Protein AF-A0A3A1QWR1-F1 (afdb_monomer_lite)

Secondary structure (DSSP, 8-state):
------------------------------------PPPPPP-SSPPP----EEEETTEEEEE---SSPPPP--EEEEEEE--EE-TTT--TT----TTEESSSPTT-EEEEETTS-TTTEEEETTEEEEEEEETT--BHHHH---TTT----EEE-TTT--EEEE--HHHHHHHHHHHTTSBP--GGGGGGG-

Radius of gyration: 19.91 Å; chains: 1; bounding box: 61×39×47 Å

pLDDT: mean 79.65, std 23.47, range [27.38, 98.62]

Sequence (194 aa):
MKRVLLTCLLIIFVSVSTACETTHKTGASPAQSNRTSLPECDTTGVIVDWVDFLIINDITYEGFHRNGEEPEYEKGKEIGVTSFKLDDCASPDYISQNGDAAYLEAGTPIYEVKGYPVELMVEAGGSLYIAERNEAAETVADLYPIKGKVKDLHLLSTENDSWISTFTKENKKAFLNELLKLEVVDPSSLRNGW

Structure (mmCIF, N/CA/C/O backbone):
data_AF-A0A3A1QWR1-F1
#
_entry.id   AF-A0A3A1QWR1-F1
#
loop_
_atom_site.group_PDB
_atom_site.id
_atom_site.type_symbol
_atom_site.label_atom_id
_atom_site.label_alt_id
_atom_site.label_comp_id
_atom_site.label_asym_id
_atom_site.label_entity_id
_atom_site.label_seq_id
_atom_site.pdbx_PDB_ins_code
_atom_site.Cartn_x
_atom_site.Cartn_y
_atom_site.Cartn_z
_atom_site.occupancy
_atom_site.B_iso_or_equiv
_atom_site.auth_seq_id
_atom_site.auth_comp_id
_atom_site.auth_asym_id
_atom_site.auth_atom_id
_atom_site.pdbx_PDB_model_num
ATOM 1 N N . MET A 1 1 ? -27.449 6.444 -5.721 1.00 38.97 1 MET A N 1
ATOM 2 C CA . MET A 1 1 ? -26.209 5.770 -5.283 1.00 38.97 1 MET A CA 1
ATOM 3 C C . MET A 1 1 ? -25.251 6.843 -4.804 1.00 38.97 1 MET A C 1
ATOM 5 O O . MET A 1 1 ? -24.904 7.710 -5.595 1.00 38.97 1 MET A O 1
ATOM 9 N N . LYS A 1 2 ? -24.932 6.879 -3.508 1.00 27.38 2 LYS A N 1
ATOM 10 C CA . LYS A 1 2 ? -23.988 7.859 -2.959 1.00 27.38 2 LYS A CA 1
ATOM 11 C C . LYS A 1 2 ? -22.581 7.326 -3.229 1.00 27.38 2 LYS A C 1
ATOM 13 O O . LYS A 1 2 ? -22.181 6.358 -2.598 1.00 27.38 2 LYS A O 1
ATOM 18 N N . ARG A 1 3 ? -21.895 7.898 -4.218 1.00 33.34 3 ARG A N 1
ATOM 19 C CA . ARG A 1 3 ? -20.482 7.624 -4.498 1.00 33.34 3 ARG A CA 1
ATOM 20 C C . ARG A 1 3 ? -19.674 8.467 -3.516 1.00 33.34 3 ARG A C 1
ATOM 22 O O . ARG A 1 3 ? -19.767 9.690 -3.561 1.00 33.34 3 ARG A O 1
ATOM 29 N N . VAL A 1 4 ? -18.999 7.822 -2.573 1.00 34.03 4 VAL A N 1
ATOM 30 C CA . VAL A 1 4 ? -18.128 8.488 -1.600 1.00 34.03 4 VAL A CA 1
ATOM 31 C C . VAL A 1 4 ? -16.702 8.232 -2.055 1.00 34.03 4 VAL A C 1
ATOM 33 O O . VAL A 1 4 ? -16.287 7.082 -2.143 1.00 34.03 4 VAL A O 1
ATOM 36 N N . LEU A 1 5 ? -15.992 9.307 -2.394 1.00 40.56 5 LEU A N 1
ATOM 37 C CA . LEU A 1 5 ? -14.552 9.280 -2.614 1.00 40.56 5 LEU A CA 1
ATOM 38 C C . LEU A 1 5 ? -13.916 9.020 -1.247 1.00 40.56 5 LEU A C 1
ATOM 40 O O . LEU A 1 5 ? -14.103 9.823 -0.332 1.00 40.56 5 LEU A O 1
ATOM 44 N N . LEU A 1 6 ? -13.268 7.873 -1.076 1.00 33.91 6 LEU A N 1
ATOM 45 C CA . LEU A 1 6 ? -12.751 7.461 0.218 1.00 33.91 6 LEU A CA 1
ATOM 46 C C . LEU A 1 6 ? -11.231 7.340 0.177 1.00 33.91 6 LEU A C 1
ATOM 48 O O . LEU A 1 6 ? -10.675 6.253 0.104 1.00 33.91 6 LEU A O 1
ATOM 52 N N . THR A 1 7 ? -10.562 8.481 0.275 1.00 37.41 7 THR A N 1
ATOM 53 C CA . THR A 1 7 ? -9.173 8.555 0.727 1.00 37.41 7 THR A CA 1
ATOM 54 C C . THR A 1 7 ? -9.155 8.315 2.239 1.00 37.41 7 THR A C 1
ATOM 56 O O . THR A 1 7 ? -9.239 9.242 3.042 1.00 37.41 7 THR A O 1
ATOM 59 N N . CYS A 1 8 ? -9.130 7.046 2.653 1.00 30.94 8 CYS A N 1
ATOM 60 C CA . CYS A 1 8 ? -8.998 6.667 4.060 1.00 30.94 8 CYS A CA 1
ATOM 61 C C . CYS A 1 8 ? -7.593 6.139 4.347 1.00 30.94 8 CYS A C 1
ATOM 63 O O . CYS A 1 8 ? -7.343 4.942 4.260 1.00 30.94 8 CYS A O 1
ATOM 65 N N . LEU A 1 9 ? -6.705 7.043 4.771 1.00 33.28 9 LEU A N 1
ATOM 66 C CA . LEU A 1 9 ? -5.449 6.683 5.427 1.00 33.28 9 LEU A CA 1
ATOM 67 C C . LEU A 1 9 ? -5.768 5.955 6.745 1.00 33.28 9 LEU A C 1
ATOM 69 O O . LEU A 1 9 ? -6.299 6.545 7.689 1.00 33.28 9 LEU A O 1
ATOM 73 N N . LEU A 1 10 ? -5.474 4.659 6.811 1.00 29.19 10 LEU A N 1
ATOM 74 C CA . LEU A 1 10 ? -5.762 3.796 7.955 1.00 29.19 10 LEU A CA 1
ATOM 75 C C . LEU A 1 10 ? -4.444 3.437 8.653 1.00 29.19 10 LEU A C 1
ATOM 77 O O . LEU A 1 10 ? -3.655 2.653 8.141 1.00 29.19 10 LEU A O 1
ATOM 81 N N . ILE A 1 11 ? -4.187 4.045 9.816 1.00 35.88 11 ILE A N 1
ATOM 82 C CA . ILE A 1 11 ? -2.897 3.967 10.524 1.00 35.88 11 ILE A CA 1
ATOM 83 C C . ILE A 1 11 ? -2.993 2.984 11.701 1.00 35.88 11 ILE A C 1
ATOM 85 O O . ILE A 1 11 ? -3.846 3.139 12.575 1.00 35.88 11 ILE A O 1
ATOM 89 N N . ILE A 1 12 ? -2.106 1.983 11.744 1.00 34.84 12 ILE A N 1
ATOM 90 C CA . ILE A 1 12 ? -2.039 0.937 12.782 1.00 34.84 12 ILE A CA 1
ATOM 91 C C . ILE A 1 12 ? -0.677 1.017 13.493 1.00 34.84 12 ILE A C 1
ATOM 93 O O . ILE A 1 12 ? 0.356 0.968 12.840 1.00 34.84 12 ILE A O 1
ATOM 97 N N . PHE A 1 13 ? -0.674 1.100 14.830 1.00 27.98 13 PHE A N 1
ATOM 98 C CA . PHE A 1 13 ? 0.537 1.110 15.671 1.00 27.98 13 PHE A CA 1
ATOM 99 C C . PHE A 1 13 ? 0.738 -0.226 16.402 1.00 27.98 13 PHE A C 1
ATOM 101 O O . PHE A 1 13 ? -0.129 -0.634 17.188 1.00 27.98 13 PHE A O 1
ATOM 108 N N . VAL A 1 14 ? 1.908 -0.852 16.236 1.00 37.56 14 VAL A N 1
ATOM 109 C CA . VAL A 1 14 ? 2.383 -1.987 17.049 1.00 37.56 14 VAL A CA 1
ATOM 110 C C . VAL A 1 14 ? 3.819 -1.708 17.492 1.00 37.56 14 VAL A C 1
ATOM 112 O O . VAL A 1 14 ? 4.668 -1.418 16.667 1.00 37.56 14 VAL A O 1
ATOM 115 N N . SER A 1 15 ? 4.077 -1.793 18.795 1.00 37.66 15 SER A N 1
ATOM 116 C CA . SER A 1 15 ? 5.392 -1.584 19.411 1.00 37.66 15 SER A CA 1
ATOM 117 C C . SER A 1 15 ? 5.841 -2.872 20.098 1.00 37.66 15 SER A C 1
ATOM 119 O O . SER A 1 15 ? 5.120 -3.333 20.991 1.00 37.66 15 SER A O 1
ATOM 121 N N . VAL A 1 16 ? 7.006 -3.431 19.747 1.00 44.12 16 VAL A N 1
ATOM 122 C CA . VAL A 1 16 ? 7.669 -4.477 20.550 1.00 44.12 16 VAL A CA 1
ATOM 123 C C . VAL A 1 16 ? 9.196 -4.345 20.494 1.00 44.12 16 VAL A C 1
ATOM 125 O O . VAL A 1 16 ? 9.787 -4.069 19.459 1.00 44.12 16 VAL A O 1
ATOM 128 N N . SER A 1 17 ? 9.789 -4.561 21.666 1.00 41.22 17 SER A N 1
ATOM 129 C CA . SER A 1 17 ? 11.173 -4.379 22.091 1.00 41.22 17 SER A CA 1
ATOM 130 C C . SER A 1 17 ? 12.207 -5.289 21.417 1.00 41.22 17 SER A C 1
ATOM 132 O O . SER A 1 17 ? 11.978 -6.471 21.172 1.00 41.22 17 SER A O 1
ATOM 134 N N . THR A 1 18 ? 13.396 -4.717 21.242 1.00 40.88 18 THR A N 1
ATOM 135 C CA . THR A 1 18 ? 14.610 -5.257 20.621 1.00 40.88 18 THR A CA 1
ATOM 136 C C . THR A 1 18 ? 15.325 -6.319 21.467 1.00 40.88 18 THR A C 1
ATOM 138 O O . THR A 1 18 ? 15.473 -6.163 22.679 1.00 40.88 18 THR A O 1
ATOM 141 N N . ALA A 1 19 ? 15.907 -7.323 20.806 1.00 38.66 19 ALA A N 1
ATOM 142 C CA . ALA A 1 19 ? 17.123 -7.997 21.263 1.00 38.66 19 ALA A CA 1
ATOM 143 C C . ALA A 1 19 ? 17.968 -8.404 20.043 1.00 38.66 19 ALA A C 1
ATOM 145 O O . ALA A 1 19 ? 17.477 -9.035 19.112 1.00 38.66 19 ALA A O 1
ATOM 146 N N . CYS A 1 20 ? 19.228 -7.977 20.049 1.00 38.28 20 CYS A N 1
ATOM 147 C CA . CYS A 1 20 ? 20.215 -8.135 18.986 1.00 38.28 20 CYS A CA 1
ATOM 148 C C . CYS A 1 20 ? 21.157 -9.292 19.336 1.00 38.28 20 CYS A C 1
ATOM 150 O O . CYS A 1 20 ? 21.618 -9.352 20.474 1.00 38.28 20 CYS A O 1
ATOM 152 N N . GLU A 1 21 ? 21.517 -10.142 18.373 1.00 35.56 21 GLU A N 1
ATOM 153 C CA . GLU A 1 21 ? 22.774 -10.891 18.458 1.00 35.56 21 GLU A CA 1
ATOM 154 C C . GLU A 1 21 ? 23.317 -11.202 17.057 1.00 35.56 21 GLU A C 1
ATOM 156 O O . GLU A 1 21 ? 22.645 -11.787 16.209 1.00 35.56 21 GLU A O 1
ATOM 161 N N . THR A 1 22 ? 24.542 -10.744 16.797 1.00 35.88 22 THR A N 1
ATOM 162 C CA . THR A 1 22 ? 25.272 -10.892 15.536 1.00 35.88 22 THR A CA 1
ATOM 163 C C . THR A 1 22 ? 26.253 -12.057 15.611 1.00 35.88 22 THR A C 1
ATOM 165 O O . THR A 1 22 ? 26.905 -12.289 16.628 1.00 35.88 22 THR A O 1
ATOM 168 N N . THR A 1 23 ? 26.467 -12.755 14.494 1.00 32.28 23 THR A N 1
ATOM 169 C CA . THR A 1 23 ? 27.743 -13.448 14.267 1.00 32.28 23 THR A CA 1
ATOM 170 C C . THR A 1 23 ? 28.078 -13.519 12.779 1.00 32.28 23 THR A C 1
ATOM 172 O O . THR A 1 23 ? 27.388 -14.150 11.985 1.00 32.28 23 THR A O 1
ATOM 175 N N . HIS A 1 24 ? 29.177 -12.856 12.418 1.00 32.84 24 HIS A N 1
ATOM 176 C CA . HIS A 1 24 ? 29.840 -12.909 11.117 1.00 32.84 24 HIS A CA 1
ATOM 177 C C . HIS A 1 24 ? 30.464 -14.285 10.855 1.00 32.84 24 HIS A C 1
ATOM 179 O O . HIS A 1 24 ? 31.190 -14.790 11.713 1.00 32.84 24 HIS A O 1
ATOM 185 N N . LYS A 1 25 ? 30.353 -14.792 9.618 1.00 34.41 25 LYS A N 1
ATOM 186 C CA . LYS A 1 25 ? 31.429 -15.573 8.984 1.00 34.41 25 LYS A CA 1
ATOM 187 C C . LYS A 1 25 ? 31.584 -15.239 7.500 1.00 34.41 25 LYS A C 1
ATOM 189 O O . LYS A 1 25 ? 30.644 -15.293 6.719 1.00 34.41 25 LYS A O 1
ATOM 194 N N . THR A 1 26 ? 32.821 -14.895 7.173 1.00 33.94 26 THR A N 1
ATOM 195 C CA . THR A 1 26 ? 33.405 -14.572 5.871 1.00 33.94 26 THR A CA 1
ATOM 196 C C . THR A 1 26 ? 33.678 -15.838 5.055 1.00 33.94 26 THR A C 1
ATOM 198 O O . THR A 1 26 ? 34.136 -16.827 5.627 1.00 33.94 26 THR A O 1
ATOM 201 N N . GLY A 1 27 ? 33.546 -15.780 3.723 1.00 30.62 27 GLY A N 1
ATOM 202 C CA . GLY A 1 27 ? 34.325 -16.660 2.844 1.00 30.62 27 GLY A CA 1
ATOM 203 C C . GLY A 1 27 ? 33.769 -16.948 1.445 1.00 30.62 27 GLY A C 1
ATOM 204 O O . GLY A 1 27 ? 32.849 -17.741 1.309 1.00 30.62 27 GLY A O 1
ATOM 205 N N . ALA A 1 28 ? 34.495 -16.426 0.448 1.00 29.95 28 ALA A N 1
ATOM 206 C CA . ALA A 1 28 ? 34.664 -16.896 -0.937 1.00 29.95 28 ALA A CA 1
ATOM 207 C C . ALA A 1 28 ? 33.700 -16.415 -2.051 1.00 29.95 28 ALA A C 1
ATOM 209 O O . ALA A 1 28 ? 32.488 -16.577 -2.016 1.00 29.95 28 ALA A O 1
ATOM 210 N N . SER A 1 29 ? 34.339 -15.882 -3.097 1.00 30.25 29 SER A N 1
ATOM 211 C CA . SER A 1 29 ? 33.882 -15.522 -4.449 1.00 30.25 29 SER A CA 1
ATOM 212 C C . SER A 1 29 ? 34.958 -16.058 -5.425 1.00 30.25 29 SER A C 1
ATOM 214 O O . SER A 1 29 ? 36.074 -16.297 -4.945 1.00 30.25 29 SER A O 1
ATOM 216 N N . PRO A 1 30 ? 34.746 -16.212 -6.752 1.00 47.88 30 PRO A N 1
ATOM 217 C CA . PRO A 1 30 ? 33.537 -15.966 -7.547 1.00 47.88 30 PRO A CA 1
ATOM 218 C C . PRO A 1 30 ? 33.094 -17.182 -8.384 1.00 47.88 30 PRO A C 1
ATOM 220 O O . PRO A 1 30 ? 33.904 -17.991 -8.829 1.00 47.88 30 PRO A O 1
ATOM 223 N N . ALA A 1 31 ? 31.810 -17.230 -8.734 1.00 34.06 31 ALA A N 1
ATOM 224 C CA . ALA A 1 31 ? 31.362 -17.865 -9.970 1.00 34.06 31 ALA A CA 1
ATOM 225 C C . ALA A 1 31 ? 30.743 -16.770 -10.845 1.00 34.06 31 ALA A C 1
ATOM 227 O O . ALA A 1 31 ? 29.848 -16.049 -10.404 1.00 34.06 31 ALA A O 1
ATOM 228 N N . GLN A 1 32 ? 31.276 -16.600 -12.058 1.00 40.00 32 GLN A N 1
ATOM 229 C CA . GLN A 1 32 ? 30.755 -15.683 -13.070 1.00 40.00 32 GLN A CA 1
ATOM 230 C C . GLN A 1 32 ? 29.318 -16.080 -13.417 1.00 40.00 32 GLN A C 1
ATOM 232 O O . GLN A 1 32 ? 29.082 -17.040 -14.146 1.00 40.00 32 GLN A O 1
ATOM 237 N N . SER A 1 33 ? 28.366 -15.334 -12.866 1.00 41.06 33 SER A N 1
ATOM 238 C CA . SER A 1 33 ? 26.971 -15.365 -13.279 1.00 41.06 33 SER A CA 1
ATOM 239 C C . SER A 1 33 ? 26.843 -14.547 -14.561 1.00 41.06 33 SER A C 1
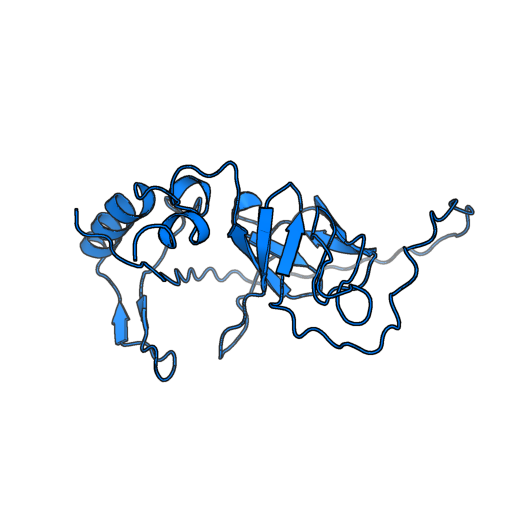ATOM 241 O O . SER A 1 33 ? 27.248 -13.381 -14.589 1.00 41.06 33 SER A O 1
ATOM 243 N N . ASN A 1 34 ? 26.321 -15.171 -15.619 1.00 44.03 34 ASN A N 1
ATOM 244 C CA . ASN A 1 34 ? 25.857 -14.489 -16.823 1.00 44.03 34 ASN A CA 1
ATOM 245 C C . ASN A 1 34 ? 24.823 -13.445 -16.400 1.00 44.03 34 ASN A C 1
ATOM 247 O O . ASN A 1 34 ? 23.658 -13.761 -16.166 1.00 44.03 34 ASN A O 1
ATOM 251 N N . ARG A 1 35 ? 25.276 -12.202 -16.248 1.00 43.09 35 ARG A N 1
ATOM 252 C CA . ARG A 1 35 ? 24.422 -11.076 -15.910 1.00 43.09 35 ARG A CA 1
ATOM 253 C C . ARG A 1 35 ? 23.741 -10.670 -17.208 1.00 43.09 35 ARG A C 1
ATOM 255 O O . ARG A 1 35 ? 24.387 -10.085 -18.074 1.00 43.09 35 ARG A O 1
ATOM 262 N N . THR A 1 36 ? 22.472 -11.039 -17.366 1.00 43.00 36 THR A N 1
ATOM 263 C CA . THR A 1 36 ? 21.582 -10.383 -18.326 1.00 43.00 36 THR A CA 1
ATOM 264 C C . THR A 1 36 ? 21.767 -8.886 -18.107 1.00 43.00 36 THR A C 1
ATOM 266 O O . THR A 1 36 ? 21.571 -8.404 -16.990 1.00 43.00 36 THR A O 1
ATOM 269 N N . SER A 1 37 ? 22.308 -8.188 -19.104 1.00 52.38 37 SER A N 1
ATOM 270 C CA . SER A 1 37 ? 22.578 -6.758 -18.998 1.00 52.38 37 SER A CA 1
ATOM 271 C C . SER A 1 37 ? 21.268 -6.048 -18.689 1.00 52.38 37 SER A C 1
ATOM 273 O O . SER A 1 37 ? 20.267 -6.298 -19.364 1.00 52.38 37 SER A O 1
ATOM 275 N N . LEU A 1 38 ? 21.285 -5.207 -17.654 1.00 54.84 38 LEU A N 1
ATOM 276 C CA . LEU A 1 38 ? 20.179 -4.307 -17.346 1.00 54.84 38 LEU A CA 1
ATOM 277 C C . LEU A 1 38 ? 19.853 -3.479 -18.602 1.00 54.84 38 LEU A C 1
ATOM 279 O O . LEU A 1 38 ? 20.782 -3.162 -19.355 1.00 54.84 38 LEU A O 1
ATOM 283 N N . PRO A 1 39 ? 18.571 -3.180 -18.865 1.00 58.28 39 PRO A N 1
ATOM 284 C CA . PRO A 1 39 ? 18.187 -2.383 -20.021 1.00 58.28 39 PRO A CA 1
ATOM 285 C C . PRO A 1 39 ? 18.906 -1.027 -20.011 1.00 58.28 39 PRO A C 1
ATOM 287 O O . PRO A 1 39 ? 19.125 -0.428 -18.960 1.00 58.28 39 PRO A O 1
ATOM 290 N N . GLU A 1 40 ? 19.333 -0.591 -21.194 1.00 65.38 40 GLU A N 1
ATOM 291 C CA . GLU A 1 40 ? 20.048 0.669 -21.397 1.00 65.38 40 GLU A CA 1
ATOM 292 C C . GLU A 1 40 ? 19.063 1.839 -21.228 1.00 65.38 40 GLU A C 1
ATOM 294 O O . GLU A 1 40 ? 17.983 1.820 -21.817 1.00 65.38 40 GLU A O 1
ATOM 299 N N . CYS A 1 41 ? 19.408 2.811 -20.380 1.00 73.19 41 CYS A N 1
ATOM 300 C CA . CYS A 1 41 ? 18.536 3.933 -20.018 1.00 73.19 41 CYS A CA 1
ATOM 301 C C . CYS A 1 41 ? 18.293 4.878 -21.204 1.00 73.19 41 CYS A C 1
ATOM 303 O O . CYS A 1 41 ? 19.224 5.185 -21.957 1.00 73.19 41 CYS A O 1
ATOM 305 N N . ASP A 1 42 ? 17.057 5.367 -21.352 1.00 68.75 42 ASP A N 1
ATOM 306 C CA . ASP A 1 42 ? 16.738 6.392 -22.344 1.00 68.75 42 ASP A CA 1
ATOM 307 C C . ASP A 1 42 ? 17.349 7.744 -21.939 1.00 68.75 42 ASP A C 1
ATOM 309 O O . ASP A 1 42 ? 17.169 8.228 -20.828 1.00 68.75 42 ASP A O 1
ATOM 313 N N . THR A 1 43 ? 18.079 8.372 -22.862 1.00 66.00 43 THR A N 1
ATOM 314 C CA . THR A 1 43 ? 18.793 9.643 -22.647 1.00 66.00 43 THR A CA 1
ATOM 315 C C . THR A 1 43 ? 18.173 10.804 -23.428 1.00 66.00 43 THR A C 1
ATOM 317 O O . THR A 1 43 ? 18.819 11.834 -23.634 1.00 66.00 43 THR A O 1
ATOM 320 N N . THR A 1 44 ? 16.909 10.675 -23.854 1.00 66.81 44 THR A N 1
ATOM 321 C CA . THR A 1 44 ? 16.147 11.697 -24.604 1.00 66.81 44 THR A CA 1
ATOM 322 C C . THR A 1 44 ? 16.041 13.065 -23.910 1.00 66.81 44 THR A C 1
ATOM 324 O O . THR A 1 44 ? 15.631 14.039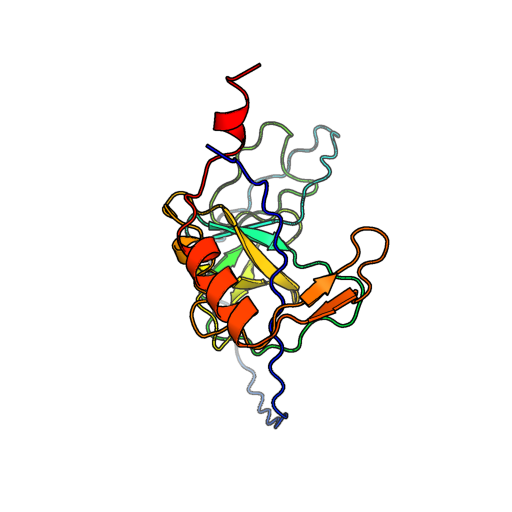 -24.545 1.00 66.81 44 THR A O 1
ATOM 327 N N . GLY A 1 45 ? 16.455 13.182 -22.643 1.00 67.56 45 GLY A N 1
ATOM 328 C CA . GLY A 1 45 ? 16.565 14.445 -21.906 1.00 67.56 45 GLY A CA 1
ATOM 329 C C . GLY A 1 45 ? 15.243 14.942 -21.321 1.00 67.56 45 GLY A C 1
ATOM 330 O O . GLY A 1 45 ? 15.187 16.057 -20.801 1.00 67.56 45 GLY A O 1
ATOM 331 N N . VAL A 1 46 ? 14.183 14.135 -21.405 1.00 76.75 46 VAL A N 1
ATOM 332 C CA . VAL A 1 46 ? 12.915 14.371 -20.715 1.00 76.75 46 VAL A CA 1
ATOM 333 C C . VAL A 1 46 ? 12.996 13.716 -19.342 1.00 76.75 46 VAL A C 1
ATOM 335 O O . VAL A 1 46 ? 13.132 12.503 -19.247 1.00 76.75 46 VAL A O 1
ATOM 338 N N . ILE A 1 47 ? 12.909 14.528 -18.291 1.00 78.19 47 ILE A N 1
ATOM 339 C CA . ILE A 1 47 ? 12.845 14.052 -16.907 1.00 78.19 47 ILE A CA 1
ATOM 340 C C . ILE A 1 47 ? 11.369 13.907 -16.541 1.00 78.19 47 ILE A C 1
ATOM 342 O O . ILE A 1 47 ? 10.603 14.869 -16.660 1.00 78.19 47 ILE A O 1
ATOM 346 N N . VAL A 1 48 ? 10.976 12.705 -16.130 1.00 84.62 48 VAL A N 1
ATOM 347 C CA . VAL A 1 48 ? 9.631 12.409 -15.631 1.00 84.62 48 VAL A CA 1
ATOM 348 C C . VAL A 1 48 ? 9.677 12.409 -14.108 1.00 84.62 48 VAL A C 1
ATOM 350 O O . VAL A 1 48 ? 10.493 11.712 -13.519 1.00 84.62 48 VAL A O 1
ATOM 353 N N . ASP A 1 49 ? 8.803 13.198 -13.486 1.00 86.50 49 ASP A N 1
ATOM 354 C CA . ASP A 1 49 ? 8.605 13.195 -12.035 1.00 86.50 49 ASP A CA 1
ATOM 355 C C . ASP A 1 49 ? 7.602 12.090 -11.681 1.00 86.50 49 ASP A C 1
ATOM 357 O O . ASP A 1 49 ? 6.403 12.203 -11.964 1.00 86.50 49 ASP A O 1
ATOM 361 N N . TRP A 1 50 ? 8.113 10.975 -11.165 1.00 90.69 50 TRP A N 1
ATOM 362 C CA . TRP A 1 50 ? 7.318 9.791 -10.861 1.00 90.69 50 TRP A CA 1
ATOM 363 C C . TRP A 1 50 ? 6.712 9.884 -9.456 1.00 90.69 50 TRP A C 1
ATOM 365 O O . TRP A 1 50 ? 7.335 10.366 -8.512 1.00 90.69 50 TRP A O 1
ATOM 375 N N . VAL A 1 51 ? 5.511 9.332 -9.278 1.00 91.88 51 VAL A N 1
ATOM 376 C CA . VAL A 1 51 ? 5.063 8.932 -7.933 1.00 91.88 51 VAL A CA 1
ATOM 377 C C . VAL A 1 51 ? 6.002 7.824 -7.445 1.00 91.88 51 VAL A C 1
ATOM 379 O O . VAL A 1 51 ? 6.385 6.974 -8.247 1.00 91.88 51 VAL A O 1
ATOM 382 N N . ASP A 1 52 ? 6.394 7.817 -6.169 1.00 96.19 52 ASP A N 1
ATOM 383 C CA . ASP A 1 52 ? 7.220 6.727 -5.635 1.00 96.19 52 ASP A CA 1
ATOM 384 C C . ASP A 1 52 ? 6.399 5.436 -5.603 1.00 96.19 52 ASP A C 1
ATOM 386 O O . ASP A 1 52 ? 5.510 5.273 -4.768 1.00 96.19 52 ASP A O 1
ATOM 390 N N . PHE A 1 53 ? 6.666 4.532 -6.543 1.00 97.38 53 PHE A N 1
ATOM 391 C CA . PHE A 1 53 ? 5.970 3.259 -6.639 1.00 97.38 53 PHE A CA 1
ATOM 392 C C . PHE A 1 53 ? 6.927 2.090 -6.855 1.00 97.38 53 PHE A C 1
ATOM 394 O O . PHE A 1 53 ? 8.044 2.234 -7.356 1.00 97.38 53 PHE A O 1
ATOM 401 N N . LEU A 1 54 ? 6.424 0.904 -6.529 1.00 97.94 54 LEU A N 1
ATOM 402 C CA . LEU A 1 54 ? 7.042 -0.393 -6.772 1.00 97.94 54 LEU A CA 1
ATOM 403 C C . LEU A 1 54 ? 5.974 -1.354 -7.302 1.00 97.94 54 LEU A C 1
ATOM 405 O O . LEU A 1 54 ? 4.865 -1.386 -6.771 1.00 97.94 54 LEU A O 1
ATOM 409 N N . ILE A 1 55 ? 6.296 -2.163 -8.312 1.00 98.06 55 ILE A N 1
ATOM 410 C CA . ILE A 1 55 ? 5.390 -3.201 -8.819 1.00 98.06 55 ILE A CA 1
ATOM 411 C C . ILE A 1 55 ? 5.998 -4.578 -8.588 1.00 98.06 55 ILE A C 1
ATOM 413 O O . ILE A 1 55 ? 7.081 -4.891 -9.083 1.00 98.06 55 ILE A O 1
ATOM 417 N N . ILE A 1 56 ? 5.288 -5.434 -7.857 1.00 97.50 56 ILE A N 1
ATOM 418 C CA . ILE A 1 56 ? 5.673 -6.835 -7.677 1.00 97.50 56 ILE A CA 1
ATOM 419 C C . ILE A 1 56 ? 4.426 -7.704 -7.510 1.00 97.50 56 ILE A C 1
ATOM 421 O O . ILE A 1 56 ? 3.473 -7.310 -6.839 1.00 97.50 56 ILE A O 1
ATOM 425 N N . ASN A 1 57 ? 4.444 -8.903 -8.098 1.00 95.06 57 ASN A N 1
ATOM 426 C CA . ASN A 1 57 ? 3.319 -9.848 -8.085 1.00 95.06 57 ASN A CA 1
ATOM 427 C C . ASN A 1 57 ? 1.993 -9.230 -8.571 1.00 95.06 57 ASN A C 1
ATOM 429 O O . ASN A 1 57 ? 0.946 -9.490 -7.986 1.00 95.06 57 ASN A O 1
ATOM 433 N N . ASP A 1 58 ? 2.058 -8.399 -9.612 1.00 95.88 58 ASP A N 1
ATOM 434 C CA . ASP A 1 58 ? 0.925 -7.693 -10.227 1.00 95.88 58 ASP A CA 1
ATOM 435 C C . ASP A 1 58 ? 0.204 -6.710 -9.283 1.00 95.88 58 ASP A C 1
ATOM 437 O O . ASP A 1 58 ? -0.923 -6.286 -9.540 1.00 95.88 58 ASP A O 1
ATOM 441 N N . ILE A 1 59 ? 0.873 -6.311 -8.196 1.00 97.19 59 ILE A N 1
ATOM 442 C CA . ILE A 1 59 ? 0.402 -5.293 -7.258 1.00 97.19 59 ILE A CA 1
ATOM 443 C C . ILE A 1 59 ? 1.308 -4.071 -7.387 1.00 97.19 59 ILE A C 1
ATOM 445 O O . ILE A 1 59 ? 2.532 -4.173 -7.277 1.00 97.19 59 ILE A O 1
ATOM 449 N N . THR A 1 60 ? 0.699 -2.910 -7.616 1.00 97.56 60 THR A N 1
ATOM 450 C CA . THR A 1 60 ? 1.369 -1.613 -7.521 1.00 97.56 60 THR A CA 1
ATOM 451 C C . THR A 1 60 ? 1.266 -1.124 -6.089 1.00 97.56 60 THR A C 1
ATOM 453 O O . THR A 1 60 ? 0.166 -0.978 -5.551 1.00 97.56 60 THR A O 1
ATOM 456 N N . TYR A 1 61 ? 2.413 -0.839 -5.493 1.00 98.06 61 TYR A N 1
ATOM 457 C CA . TYR A 1 61 ? 2.527 -0.240 -4.178 1.00 98.06 61 TYR A CA 1
ATOM 458 C C . TYR A 1 61 ? 3.046 1.187 -4.307 1.00 98.06 61 TYR A C 1
ATOM 460 O O . TYR A 1 61 ? 3.894 1.449 -5.156 1.00 98.06 61 TYR A O 1
ATOM 468 N N . GLU A 1 62 ? 2.583 2.076 -3.439 1.00 97.12 62 GLU A N 1
ATOM 469 C CA . GLU A 1 62 ? 3.068 3.451 -3.311 1.00 97.12 62 GLU A CA 1
ATOM 470 C C . GLU A 1 62 ? 3.925 3.597 -2.047 1.00 97.12 62 GLU A C 1
ATOM 472 O O . GLU A 1 62 ? 3.631 2.987 -1.010 1.00 97.12 62 GLU A O 1
ATOM 477 N N . GLY A 1 63 ? 4.994 4.388 -2.141 1.00 95.38 63 GLY A N 1
ATOM 478 C CA . GLY A 1 63 ? 5.875 4.720 -1.029 1.00 95.38 63 GLY A CA 1
ATOM 479 C C . GLY A 1 63 ? 5.108 5.411 0.097 1.00 95.38 63 GLY A C 1
ATOM 480 O O . GLY A 1 63 ? 4.403 6.402 -0.096 1.00 95.38 63 GLY A O 1
ATOM 481 N N . PHE A 1 64 ? 5.224 4.885 1.315 1.00 90.19 64 PHE A N 1
ATOM 482 C CA . PHE A 1 64 ? 4.588 5.486 2.477 1.00 90.19 64 PHE A CA 1
ATOM 483 C C . PHE A 1 64 ? 5.406 6.681 2.966 1.00 90.19 64 PHE A C 1
ATOM 485 O O . PHE A 1 64 ? 6.399 6.530 3.677 1.00 90.19 64 PHE A O 1
ATOM 492 N N . HIS A 1 65 ? 4.939 7.885 2.643 1.00 82.25 65 HIS A N 1
ATOM 493 C CA . HIS A 1 65 ? 5.540 9.129 3.111 1.00 82.25 65 HIS A CA 1
ATOM 494 C C . HIS A 1 65 ? 4.591 9.839 4.074 1.00 82.25 65 HIS A C 1
ATOM 496 O O . HIS A 1 65 ? 3.540 10.346 3.682 1.00 82.25 65 HIS A O 1
ATOM 502 N N . ARG A 1 66 ? 4.955 9.901 5.358 1.00 70.94 66 ARG A N 1
ATOM 503 C CA . ARG A 1 66 ? 4.212 10.681 6.353 1.00 70.94 66 ARG A CA 1
ATOM 504 C C . ARG A 1 66 ? 5.126 11.660 7.066 1.00 70.94 66 ARG A C 1
ATOM 506 O O . ARG A 1 66 ? 6.236 11.320 7.455 1.00 70.94 66 ARG A O 1
ATOM 513 N N . ASN A 1 67 ? 4.602 12.857 7.318 1.00 63.81 67 ASN A N 1
ATOM 514 C CA . ASN A 1 67 ? 5.210 13.818 8.228 1.00 63.81 67 ASN A CA 1
ATOM 515 C C . ASN A 1 67 ? 5.258 13.223 9.648 1.00 63.81 67 ASN A C 1
ATOM 517 O O . ASN A 1 67 ? 4.228 13.121 10.319 1.00 63.81 67 ASN A O 1
ATOM 521 N N . GLY A 1 68 ? 6.437 12.797 10.101 1.00 67.38 68 GLY A N 1
ATOM 522 C CA . GLY A 1 68 ? 6.632 12.204 11.424 1.00 67.38 68 GLY A CA 1
ATOM 523 C C . GLY A 1 68 ? 7.717 11.132 11.444 1.00 67.38 68 GLY A C 1
ATOM 524 O O . GLY A 1 68 ? 8.525 11.036 10.527 1.00 67.38 68 GLY A O 1
ATOM 525 N N . GLU A 1 69 ? 7.736 10.343 12.514 1.00 68.62 69 GLU A N 1
ATOM 526 C CA . GLU A 1 69 ? 8.598 9.164 12.613 1.00 68.62 69 GLU A CA 1
ATOM 527 C C . GLU A 1 69 ? 8.022 8.034 11.751 1.00 68.62 69 GLU A C 1
ATOM 529 O O . GLU A 1 69 ? 6.818 7.753 11.802 1.00 68.62 69 GLU A O 1
ATOM 534 N N . GLU A 1 70 ? 8.881 7.392 10.956 1.00 73.19 70 GLU A N 1
ATOM 535 C CA . GLU A 1 70 ? 8.512 6.167 10.253 1.00 73.19 70 GLU A CA 1
ATOM 536 C C . GLU A 1 70 ? 8.122 5.087 11.270 1.00 73.19 70 GLU A C 1
ATOM 538 O O . GLU A 1 70 ? 8.752 4.971 12.327 1.00 73.19 70 GLU A O 1
ATOM 543 N N . PRO A 1 71 ? 7.067 4.300 10.998 1.00 80.12 71 PRO A N 1
ATOM 544 C CA . PRO A 1 71 ? 6.678 3.235 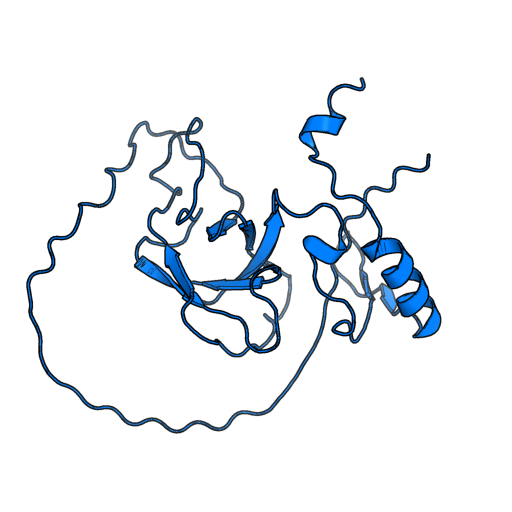11.905 1.00 80.12 71 PRO A CA 1
ATOM 545 C C . PRO A 1 71 ? 7.805 2.205 12.006 1.00 80.12 71 PRO A C 1
ATOM 547 O O . PRO A 1 71 ? 8.392 1.812 11.003 1.00 80.12 71 PRO A O 1
ATOM 550 N N . GLU A 1 72 ? 8.076 1.723 13.216 1.00 87.62 72 GLU A N 1
ATOM 551 C CA . GLU A 1 72 ? 8.967 0.581 13.395 1.00 87.62 72 GLU A CA 1
ATOM 552 C C . GLU A 1 72 ? 8.297 -0.692 12.869 1.00 87.62 72 GLU A C 1
ATOM 554 O O . GLU A 1 72 ? 7.124 -0.969 13.140 1.00 87.62 72 GLU A O 1
ATOM 559 N N . TYR A 1 73 ? 9.058 -1.497 12.138 1.00 91.75 73 TYR A N 1
ATOM 560 C CA . TYR A 1 73 ? 8.611 -2.782 11.621 1.00 91.75 73 TYR A CA 1
ATOM 561 C C . TYR A 1 73 ? 9.776 -3.771 11.559 1.00 91.75 73 TYR A C 1
ATOM 563 O O . TYR A 1 73 ? 10.949 -3.402 11.617 1.00 91.75 73 TYR A O 1
ATOM 571 N N . GLU A 1 74 ? 9.447 -5.054 11.433 1.00 95.75 74 GLU A N 1
ATOM 572 C CA . GLU A 1 74 ? 10.437 -6.114 11.277 1.00 95.75 74 GLU A CA 1
ATOM 573 C C . GLU A 1 74 ? 10.335 -6.717 9.873 1.00 95.75 74 GLU A C 1
ATOM 575 O O . GLU A 1 74 ? 9.256 -7.143 9.444 1.00 95.75 74 GLU A O 1
ATOM 580 N N . LYS A 1 75 ? 11.469 -6.779 9.168 1.00 96.25 75 LYS A N 1
ATOM 581 C CA . LYS A 1 75 ? 11.563 -7.442 7.864 1.00 96.25 75 LYS A CA 1
ATOM 582 C C . LYS A 1 75 ? 11.321 -8.943 8.017 1.00 96.25 75 LYS A C 1
ATOM 584 O O . LYS A 1 75 ? 11.838 -9.594 8.931 1.00 96.25 75 LYS A O 1
ATOM 589 N N . GLY A 1 76 ? 10.513 -9.491 7.124 1.00 97.69 76 GLY A N 1
ATOM 590 C CA . GLY A 1 76 ? 10.260 -10.916 6.983 1.00 97.69 76 GLY A CA 1
ATOM 591 C C . GLY A 1 76 ? 11.161 -11.541 5.927 1.00 97.69 76 GLY A C 1
ATOM 592 O O . GLY A 1 76 ? 12.351 -11.233 5.836 1.00 97.69 76 GLY A O 1
ATOM 593 N N . LYS A 1 77 ? 10.604 -12.474 5.156 1.00 98.00 77 LYS A N 1
ATOM 594 C CA . LYS A 1 77 ? 11.334 -13.154 4.088 1.00 98.00 77 LYS A CA 1
ATOM 595 C C . LYS A 1 77 ? 11.510 -12.226 2.881 1.00 98.00 77 LYS A C 1
ATOM 597 O O . LYS A 1 77 ? 10.652 -11.396 2.604 1.00 98.00 77 LYS A O 1
ATOM 602 N N . GLU A 1 78 ? 12.597 -12.407 2.136 1.00 98.25 78 GLU A N 1
ATOM 603 C CA . GLU A 1 78 ? 12.725 -11.858 0.783 1.00 98.25 78 GLU A CA 1
ATOM 604 C C . GLU A 1 78 ? 11.713 -12.532 -0.159 1.00 98.25 78 GLU A C 1
ATOM 606 O O . GLU A 1 78 ? 11.612 -13.766 -0.210 1.00 98.25 78 GLU A O 1
ATOM 611 N N . ILE A 1 79 ? 10.958 -11.718 -0.891 1.00 97.81 79 ILE A N 1
ATOM 612 C CA . ILE A 1 79 ? 9.882 -12.156 -1.796 1.00 97.81 79 ILE A CA 1
ATOM 613 C C . ILE A 1 79 ? 10.121 -11.756 -3.247 1.00 97.81 79 ILE A C 1
ATOM 615 O O . ILE A 1 79 ? 9.430 -12.252 -4.134 1.00 97.81 79 ILE A O 1
ATOM 619 N N . GLY A 1 80 ? 11.103 -10.896 -3.499 1.00 97.44 80 GLY A N 1
ATOM 620 C CA . GLY A 1 80 ? 11.424 -10.429 -4.834 1.00 97.44 80 GLY A CA 1
ATOM 621 C C . GLY A 1 80 ? 12.604 -9.473 -4.835 1.00 97.44 80 GLY A C 1
ATOM 622 O O . GLY A 1 80 ? 13.230 -9.214 -3.808 1.00 97.44 80 GLY A O 1
ATOM 623 N N . VAL A 1 81 ? 12.889 -8.948 -6.017 1.00 98.06 81 VAL A N 1
ATOM 624 C CA . VAL A 1 81 ? 13.956 -7.985 -6.256 1.00 98.06 81 VAL A CA 1
ATOM 625 C C . VAL A 1 81 ? 13.512 -7.041 -7.366 1.00 98.06 81 VAL A C 1
ATOM 627 O O . VAL A 1 81 ? 12.834 -7.473 -8.300 1.00 98.06 81 VAL A O 1
ATOM 630 N N . THR A 1 82 ? 13.884 -5.769 -7.278 1.00 97.94 82 THR A N 1
ATOM 631 C CA . THR A 1 82 ? 13.673 -4.818 -8.374 1.00 97.94 82 THR A CA 1
ATOM 632 C C . THR A 1 82 ? 14.543 -5.195 -9.575 1.00 97.94 82 THR A C 1
ATOM 634 O O . THR A 1 82 ? 15.712 -5.562 -9.439 1.00 97.94 82 THR A O 1
ATOM 637 N N . SER A 1 83 ? 13.989 -5.108 -10.777 1.00 97.00 83 SER A N 1
ATOM 638 C CA . SER A 1 83 ? 14.691 -5.359 -12.037 1.00 97.00 83 SER A CA 1
ATOM 639 C C . SER A 1 83 ? 15.010 -4.086 -12.808 1.00 97.00 83 SER A C 1
ATOM 641 O O . SER A 1 83 ? 15.945 -4.100 -13.609 1.00 97.00 83 SER A O 1
ATOM 643 N N . PHE A 1 84 ? 14.264 -3.003 -12.580 1.00 95.75 84 PHE A N 1
ATOM 644 C CA . PHE A 1 84 ? 14.425 -1.762 -13.326 1.00 95.75 84 PHE A CA 1
ATOM 645 C C . PHE A 1 84 ? 14.025 -0.543 -12.491 1.00 95.75 84 PHE A C 1
ATOM 647 O O . PHE A 1 84 ? 13.007 -0.567 -11.801 1.00 95.75 84 PHE A O 1
ATOM 654 N N . LYS A 1 85 ? 14.842 0.510 -12.574 1.00 95.62 85 LYS A N 1
ATOM 655 C CA . LYS A 1 85 ? 14.538 1.832 -12.029 1.00 95.62 85 LYS A CA 1
ATOM 656 C C . LYS A 1 85 ? 14.044 2.713 -13.170 1.00 95.62 85 LYS A C 1
ATOM 658 O O . LYS A 1 85 ? 14.723 2.781 -14.192 1.00 95.62 85 LYS A O 1
ATOM 663 N N . LEU A 1 86 ? 12.897 3.366 -13.003 1.00 94.12 86 LEU A N 1
ATOM 664 C CA . LEU A 1 86 ? 12.337 4.245 -14.033 1.00 94.12 86 LEU A CA 1
ATOM 665 C C . LEU A 1 86 ? 12.977 5.629 -14.026 1.00 94.12 86 LEU A C 1
ATOM 667 O O . LEU A 1 86 ? 13.159 6.217 -15.091 1.00 94.12 86 LEU A O 1
ATOM 671 N N . ASP A 1 87 ? 13.307 6.151 -12.849 1.00 92.12 87 ASP A N 1
ATOM 672 C CA . ASP A 1 87 ? 13.957 7.447 -12.704 1.00 92.12 87 ASP A CA 1
ATOM 673 C C . ASP A 1 87 ? 15.241 7.519 -13.545 1.00 92.12 87 ASP A C 1
ATOM 675 O O . ASP A 1 87 ? 16.051 6.586 -13.548 1.00 92.12 87 ASP A O 1
ATOM 679 N N . ASP A 1 88 ? 15.375 8.608 -14.303 1.00 85.69 88 ASP A N 1
ATOM 680 C CA . ASP A 1 88 ? 16.422 8.861 -15.307 1.00 85.69 88 ASP A CA 1
ATOM 681 C C . ASP A 1 88 ? 16.572 7.819 -16.441 1.00 85.69 88 ASP A C 1
ATOM 683 O O . ASP A 1 88 ? 17.490 7.932 -17.258 1.00 85.69 88 ASP A O 1
ATOM 687 N N . CYS A 1 89 ? 15.698 6.810 -16.526 1.00 86.94 89 CYS A N 1
ATOM 688 C CA . CYS A 1 89 ? 15.864 5.686 -17.455 1.00 86.94 89 CYS A CA 1
ATOM 689 C C . CYS A 1 89 ? 14.647 5.384 -18.330 1.00 86.94 89 CYS A C 1
ATOM 691 O O . CYS A 1 89 ? 14.823 4.875 -19.440 1.00 86.94 89 CYS A O 1
ATOM 693 N N . ALA A 1 90 ? 13.435 5.669 -17.858 1.00 87.56 90 ALA A N 1
ATOM 694 C CA . ALA A 1 90 ? 12.196 5.391 -18.570 1.00 87.56 90 ALA A CA 1
ATOM 695 C C . ALA A 1 90 ? 11.680 6.619 -19.328 1.00 87.56 90 ALA A C 1
ATOM 697 O O . ALA A 1 90 ? 11.637 7.732 -18.803 1.00 87.56 90 ALA A O 1
ATOM 698 N N . SER A 1 91 ? 11.226 6.395 -20.559 1.00 86.56 91 SER A N 1
ATOM 699 C CA . SER A 1 91 ? 10.535 7.403 -21.357 1.00 86.56 91 SER A CA 1
ATOM 700 C C . SER A 1 91 ? 9.105 7.651 -20.836 1.00 86.56 91 SER A C 1
ATOM 702 O O . SER A 1 91 ? 8.526 6.789 -20.169 1.00 86.56 91 SER A O 1
ATOM 704 N N . PRO A 1 92 ? 8.469 8.794 -21.160 1.00 82.50 92 PRO A N 1
ATOM 705 C CA . PRO A 1 92 ? 7.101 9.093 -20.712 1.00 82.50 92 PRO A CA 1
ATOM 706 C C . PRO A 1 92 ? 6.017 8.116 -21.200 1.00 82.50 92 PRO A C 1
ATOM 708 O O . PRO A 1 92 ? 4.917 8.101 -20.653 1.00 82.50 92 PRO A O 1
ATOM 711 N N . ASP A 1 93 ? 6.286 7.353 -22.260 1.00 86.56 93 ASP A N 1
ATOM 712 C CA . ASP A 1 93 ? 5.398 6.332 -22.828 1.00 86.56 93 ASP A CA 1
ATOM 713 C C . ASP A 1 93 ? 5.700 4.912 -22.322 1.00 86.56 93 ASP A C 1
ATOM 715 O O . ASP A 1 93 ? 5.072 3.950 -22.772 1.00 86.56 93 ASP A O 1
ATOM 719 N N . TYR A 1 94 ? 6.639 4.773 -21.382 1.00 90.00 94 TYR A N 1
ATOM 720 C CA . TYR A 1 94 ? 6.960 3.502 -20.752 1.00 90.00 94 TYR A CA 1
ATOM 721 C C . TYR A 1 94 ? 5.759 2.937 -19.981 1.00 90.00 94 TYR A C 1
ATOM 723 O O . TYR A 1 94 ? 5.062 3.650 -19.256 1.00 90.00 94 TYR A O 1
ATOM 731 N N . ILE A 1 95 ? 5.526 1.633 -20.132 1.00 91.81 95 ILE A N 1
ATOM 732 C CA . ILE A 1 95 ? 4.457 0.907 -19.443 1.00 91.81 95 ILE A CA 1
ATOM 733 C C . ILE A 1 95 ? 5.098 0.082 -18.333 1.00 91.81 95 ILE A C 1
ATOM 735 O O . ILE A 1 95 ? 5.775 -0.905 -18.618 1.00 91.81 95 ILE A O 1
ATOM 739 N N . SER A 1 96 ? 4.863 0.487 -17.086 1.00 93.25 96 SER A N 1
ATOM 740 C CA . SER A 1 96 ? 5.403 -0.191 -15.909 1.00 93.25 96 SER A CA 1
ATOM 741 C C . SER A 1 96 ? 4.893 -1.629 -15.778 1.00 93.25 96 SER A C 1
ATOM 743 O O . SER A 1 96 ? 3.736 -1.929 -16.078 1.00 93.25 96 SER A O 1
ATOM 745 N N . GLN A 1 97 ? 5.753 -2.512 -15.282 1.00 95.88 97 GLN A N 1
ATOM 746 C CA . GLN A 1 97 ? 5.524 -3.950 -15.143 1.00 95.88 97 GLN A CA 1
ATOM 747 C C . GLN A 1 97 ? 6.172 -4.507 -13.862 1.00 95.88 97 GLN A C 1
ATOM 749 O O . GLN A 1 97 ? 6.859 -3.803 -13.128 1.00 95.88 97 GLN A O 1
ATOM 754 N N . ASN A 1 98 ? 5.959 -5.794 -13.570 1.00 97.25 98 ASN A N 1
ATOM 755 C CA . ASN A 1 98 ? 6.563 -6.446 -12.404 1.00 97.25 98 ASN A CA 1
ATOM 756 C C . ASN A 1 98 ? 8.090 -6.303 -12.362 1.00 97.25 98 ASN A C 1
ATOM 758 O O . ASN A 1 98 ? 8.778 -6.605 -13.335 1.00 97.25 98 ASN A O 1
ATOM 762 N N . GLY A 1 99 ? 8.598 -5.950 -11.182 1.00 96.56 99 GLY A N 1
ATOM 763 C CA . GLY A 1 99 ? 10.010 -5.699 -10.915 1.00 96.56 99 GLY A CA 1
ATOM 764 C C . GLY A 1 99 ? 10.423 -4.241 -11.123 1.00 96.56 99 GLY A C 1
ATOM 765 O O . GLY A 1 99 ? 11.540 -3.876 -10.756 1.00 96.56 99 GLY A O 1
ATOM 766 N N . ASP A 1 100 ? 9.546 -3.395 -11.653 1.00 97.75 100 ASP A N 1
ATOM 767 C CA . ASP A 1 100 ? 9.824 -1.976 -11.816 1.00 97.75 100 ASP A CA 1
ATOM 768 C C . ASP A 1 100 ? 9.642 -1.205 -10.510 1.00 97.75 100 ASP A C 1
ATOM 770 O O . ASP A 1 100 ? 8.720 -1.461 -9.731 1.00 97.75 100 ASP A O 1
ATOM 774 N N . ALA A 1 101 ? 10.496 -0.208 -10.308 1.00 97.94 101 ALA A N 1
ATOM 775 C CA . ALA A 1 101 ? 10.350 0.787 -9.261 1.00 97.94 101 ALA A CA 1
ATOM 776 C C . ALA A 1 101 ? 10.636 2.183 -9.812 1.00 97.94 101 ALA A C 1
ATOM 778 O O . ALA A 1 101 ? 11.497 2.351 -10.677 1.00 97.94 101 ALA A O 1
ATOM 779 N N . ALA A 1 102 ? 9.946 3.192 -9.283 1.00 96.50 102 ALA A N 1
ATOM 780 C CA . ALA A 1 102 ? 10.193 4.581 -9.648 1.00 96.50 102 ALA A CA 1
ATOM 781 C C . ALA A 1 102 ? 11.645 4.968 -9.328 1.00 96.50 102 ALA A C 1
ATOM 783 O O . ALA A 1 102 ? 12.394 5.328 -10.230 1.00 96.50 102 ALA A O 1
ATOM 784 N N . TYR A 1 103 ? 12.061 4.785 -8.070 1.00 96.56 103 TYR A N 1
ATOM 785 C CA . TYR A 1 103 ? 13.332 5.316 -7.561 1.00 96.56 103 TYR A CA 1
ATOM 786 C C . TYR A 1 103 ? 14.311 4.262 -7.023 1.00 96.56 103 TYR A C 1
ATOM 788 O O . TYR A 1 103 ? 15.485 4.567 -6.809 1.00 96.56 103 TYR A O 1
ATOM 796 N N . LEU A 1 104 ? 13.875 3.018 -6.805 1.00 97.44 104 LEU A N 1
ATOM 797 C CA . LEU A 1 104 ? 14.751 1.973 -6.270 1.00 97.44 104 LEU A CA 1
ATOM 798 C C . LEU A 1 104 ? 15.677 1.419 -7.354 1.00 97.44 104 LEU A C 1
ATOM 800 O O . LEU A 1 104 ? 15.231 0.994 -8.418 1.00 97.44 104 LEU A O 1
ATOM 804 N N . GLU A 1 105 ? 16.970 1.346 -7.046 1.00 96.69 105 GLU A N 1
ATOM 805 C CA . GLU A 1 105 ? 17.970 0.748 -7.931 1.00 96.69 105 GLU A CA 1
ATOM 806 C C . GLU A 1 105 ? 17.641 -0.712 -8.249 1.00 96.69 105 GLU A C 1
ATOM 808 O O . GLU A 1 105 ? 17.145 -1.446 -7.389 1.00 96.69 105 GLU A O 1
ATOM 813 N N . ALA A 1 106 ? 17.975 -1.164 -9.459 1.00 96.06 106 ALA A N 1
ATOM 814 C CA . ALA A 1 106 ? 17.842 -2.569 -9.833 1.00 96.06 106 ALA A CA 1
ATOM 815 C C . ALA A 1 106 ? 18.710 -3.464 -8.929 1.00 96.06 106 ALA A C 1
ATOM 817 O O . ALA A 1 106 ? 19.876 -3.171 -8.657 1.00 96.06 106 ALA A O 1
ATOM 818 N N . GLY A 1 107 ? 18.153 -4.589 -8.486 1.00 97.44 107 GLY A N 1
ATOM 819 C CA . GLY A 1 107 ? 18.786 -5.475 -7.514 1.00 97.44 107 GLY A CA 1
ATOM 820 C C . GLY A 1 107 ? 18.422 -5.170 -6.058 1.00 97.44 107 GLY A C 1
ATOM 821 O O . GLY A 1 107 ? 18.922 -5.863 -5.172 1.00 97.44 107 GLY A O 1
ATOM 822 N N . THR A 1 108 ? 17.567 -4.177 -5.793 1.00 98.50 108 THR A N 1
ATOM 823 C CA . THR A 1 108 ? 17.068 -3.887 -4.443 1.00 98.50 108 THR A CA 1
ATOM 824 C C . THR A 1 108 ? 16.142 -5.017 -3.989 1.00 98.50 108 THR A C 1
ATOM 826 O O . THR A 1 108 ? 15.129 -5.265 -4.649 1.00 98.50 108 THR A O 1
ATOM 829 N N . PRO A 1 109 ? 16.456 -5.725 -2.888 1.00 98.38 109 PRO A N 1
ATOM 830 C CA . PRO A 1 109 ? 15.597 -6.793 -2.397 1.00 98.38 109 PRO A CA 1
ATOM 831 C C . PRO A 1 109 ? 14.291 -6.242 -1.819 1.00 98.38 109 PRO A C 1
ATOM 833 O O . PRO A 1 109 ? 14.275 -5.177 -1.198 1.00 98.38 109 PRO A O 1
ATOM 836 N N . ILE A 1 110 ? 13.218 -7.008 -1.995 1.00 98.62 110 ILE A N 1
ATOM 837 C CA . ILE A 1 110 ? 11.873 -6.702 -1.506 1.00 98.62 110 ILE A CA 1
ATOM 838 C C . ILE A 1 110 ? 11.519 -7.734 -0.439 1.00 98.62 110 ILE A C 1
ATOM 840 O O . ILE A 1 110 ? 11.608 -8.945 -0.677 1.00 98.62 110 ILE A O 1
ATOM 844 N N . TYR A 1 111 ? 11.105 -7.263 0.731 1.00 98.56 111 TYR A N 1
ATOM 845 C CA . TYR A 1 111 ? 10.825 -8.083 1.901 1.00 98.56 111 TYR A CA 1
ATOM 846 C C . TYR A 1 111 ? 9.358 -8.006 2.317 1.00 98.56 111 TYR A C 1
ATOM 848 O O . TYR A 1 111 ? 8.683 -6.988 2.168 1.00 98.56 111 TYR A O 1
ATOM 856 N N . GLU A 1 112 ? 8.877 -9.092 2.915 1.00 98.31 112 GLU A N 1
ATOM 857 C CA . GLU A 1 112 ? 7.648 -9.075 3.705 1.00 98.31 112 GLU A CA 1
ATOM 858 C C . GLU A 1 112 ? 7.792 -8.120 4.896 1.00 98.31 112 GLU A C 1
ATOM 860 O O . GLU A 1 112 ? 8.865 -8.006 5.495 1.00 98.31 112 GLU A O 1
ATOM 865 N N . VAL A 1 113 ? 6.679 -7.539 5.333 1.00 97.19 113 VAL A N 1
ATOM 866 C CA . VAL A 1 113 ? 6.588 -6.894 6.646 1.00 97.19 113 VAL A CA 1
ATOM 867 C C . VAL A 1 113 ? 5.956 -7.882 7.620 1.00 97.19 113 VAL A C 1
ATOM 869 O O . VAL A 1 113 ? 4.803 -8.291 7.453 1.00 97.19 113 VAL A O 1
ATOM 872 N N . LYS A 1 114 ? 6.689 -8.306 8.656 1.00 96.44 114 LYS A N 1
ATOM 873 C CA . LYS A 1 114 ? 6.195 -9.344 9.574 1.00 96.44 114 LYS A CA 1
ATOM 874 C C . LYS A 1 114 ? 4.870 -8.945 10.224 1.00 96.44 114 LYS A C 1
ATOM 876 O O . LYS A 1 114 ? 4.706 -7.851 10.755 1.00 96.44 114 LYS A O 1
ATOM 881 N N . GLY A 1 115 ? 3.923 -9.885 10.222 1.00 93.94 115 GLY A N 1
ATOM 882 C CA . GLY A 1 115 ? 2.575 -9.691 10.770 1.00 93.94 115 GLY A CA 1
ATOM 883 C C . GLY A 1 115 ? 1.561 -9.109 9.777 1.00 93.94 115 GLY A C 1
ATOM 884 O O . GLY A 1 115 ? 0.352 -9.116 10.064 1.00 93.94 115 GLY A O 1
ATOM 885 N N . TYR A 1 116 ? 2.016 -8.692 8.593 1.00 95.25 116 TYR A N 1
ATOM 886 C CA . TYR A 1 116 ? 1.177 -8.147 7.535 1.00 95.25 116 TYR A CA 1
ATOM 887 C C . TYR A 1 116 ? 1.221 -9.021 6.272 1.00 95.25 116 TYR A C 1
ATOM 889 O O . TYR A 1 116 ? 2.237 -9.650 5.988 1.00 95.25 116 TYR A O 1
ATOM 897 N N . PRO A 1 117 ? 0.088 -9.136 5.562 1.00 95.75 117 PRO A N 1
ATOM 898 C CA . PRO A 1 117 ? 0.028 -9.812 4.272 1.00 95.75 117 PRO A CA 1
ATOM 899 C C . PRO A 1 117 ? 0.786 -9.001 3.217 1.00 95.75 117 PRO A C 1
ATOM 901 O O . PRO A 1 117 ? 0.745 -7.768 3.244 1.00 95.75 117 PRO A O 1
ATOM 904 N N . VAL A 1 118 ? 1.446 -9.695 2.290 1.00 96.81 118 VAL A N 1
ATOM 905 C CA . VAL A 1 118 ? 2.203 -9.048 1.207 1.00 96.81 118 VAL A CA 1
ATOM 906 C C . VAL A 1 118 ? 1.289 -8.235 0.308 1.00 96.81 118 VAL A C 1
ATOM 908 O O . VAL A 1 118 ? 1.688 -7.179 -0.145 1.00 96.81 118 VAL A O 1
ATOM 911 N N . GLU A 1 119 ? 0.031 -8.653 0.163 1.00 96.50 119 GLU A N 1
ATOM 912 C CA . GLU A 1 119 ? -0.995 -7.952 -0.606 1.00 96.50 119 GLU A CA 1
ATOM 913 C C . GLU A 1 119 ? -1.332 -6.562 -0.043 1.00 96.50 119 GLU A C 1
ATOM 915 O O . GLU A 1 119 ? -1.970 -5.774 -0.727 1.00 96.50 119 GLU A O 1
ATOM 920 N N . LEU A 1 120 ? -0.933 -6.262 1.201 1.00 96.62 120 LEU A N 1
ATOM 921 C CA . LEU A 1 120 ? -1.133 -4.956 1.830 1.00 96.62 120 LEU A CA 1
ATOM 922 C C . LEU A 1 120 ? 0.120 -4.089 1.779 1.00 96.62 120 LEU A C 1
ATOM 924 O O . LEU A 1 120 ? 0.021 -2.897 1.500 1.00 96.62 120 LEU A O 1
ATOM 928 N N . MET A 1 121 ? 1.267 -4.644 2.171 1.00 96.88 121 MET A N 1
ATOM 929 C CA . MET A 1 121 ? 2.496 -3.869 2.290 1.00 96.88 121 MET A CA 1
ATOM 930 C C . MET A 1 121 ? 3.747 -4.728 2.180 1.00 96.88 121 MET A C 1
ATOM 932 O O . MET A 1 121 ? 3.787 -5.877 2.629 1.00 96.88 121 MET A O 1
ATOM 936 N N . VAL A 1 122 ? 4.792 -4.102 1.656 1.00 98.12 122 VAL A N 1
ATOM 937 C CA . VAL A 1 122 ? 6.137 -4.659 1.529 1.00 98.12 122 VAL A CA 1
ATOM 938 C C . VAL A 1 122 ? 7.161 -3.626 1.985 1.00 98.12 122 VAL A C 1
ATOM 940 O O . VAL A 1 122 ? 6.855 -2.440 2.119 1.00 98.12 122 VAL A O 1
ATOM 943 N N . GLU A 1 123 ? 8.383 -4.076 2.232 1.00 97.62 123 GLU A N 1
ATOM 944 C CA . GLU A 1 123 ? 9.520 -3.190 2.449 1.00 97.62 123 GLU A CA 1
ATOM 945 C C . GLU A 1 123 ? 10.535 -3.348 1.325 1.00 97.62 123 GLU A C 1
ATOM 947 O O . GLU A 1 123 ? 10.859 -4.464 0.918 1.00 97.62 123 GLU A O 1
ATOM 952 N N . ALA A 1 124 ? 11.070 -2.225 0.857 1.00 97.81 124 ALA A N 1
ATOM 953 C CA . ALA A 1 124 ? 12.199 -2.199 -0.055 1.00 97.81 124 ALA A CA 1
ATOM 954 C C . ALA A 1 124 ? 13.014 -0.922 0.174 1.00 97.81 124 ALA A C 1
ATOM 956 O O . ALA A 1 124 ? 12.464 0.146 0.430 1.00 97.81 124 ALA A O 1
ATOM 957 N N . GLY A 1 125 ? 14.343 -1.023 0.105 1.00 95.38 125 GLY A N 1
ATOM 958 C CA . GLY A 1 125 ? 15.222 0.147 0.224 1.00 95.38 125 GLY A CA 1
ATOM 959 C C . GLY A 1 125 ? 15.187 0.873 1.578 1.00 95.38 125 GLY A C 1
ATOM 960 O O . GLY A 1 125 ? 15.700 1.981 1.674 1.00 95.38 125 GLY A O 1
ATOM 961 N N . GLY A 1 126 ? 14.632 0.263 2.630 1.00 93.62 126 GLY A N 1
ATOM 962 C CA . GLY A 1 126 ? 14.418 0.893 3.936 1.00 93.62 126 GLY A CA 1
ATOM 963 C C . GLY A 1 126 ? 13.065 1.591 4.082 1.00 93.62 126 GLY A C 1
ATOM 964 O O . GLY A 1 126 ? 12.767 2.069 5.173 1.00 93.62 126 GLY A O 1
ATOM 965 N N . SER A 1 127 ? 12.236 1.604 3.039 1.00 93.62 127 SER A N 1
ATOM 966 C CA . SER A 1 127 ? 10.938 2.278 3.026 1.00 93.62 127 SER A CA 1
ATOM 967 C C . SER A 1 127 ? 9.789 1.278 2.935 1.00 93.62 127 SER A C 1
ATOM 969 O O . SER A 1 127 ? 9.903 0.205 2.335 1.00 93.62 127 SER A O 1
ATOM 971 N N . LEU A 1 128 ? 8.661 1.635 3.550 1.00 96.19 128 LEU A N 1
ATOM 972 C CA . LEU A 1 128 ? 7.419 0.885 3.410 1.00 96.19 128 LEU A CA 1
ATOM 973 C C . LEU A 1 128 ? 6.703 1.288 2.131 1.00 96.19 128 LEU A C 1
ATOM 975 O O . LEU A 1 128 ? 6.584 2.470 1.826 1.00 96.19 128 LEU A O 1
ATOM 979 N N . TYR A 1 129 ? 6.149 0.292 1.459 1.00 97.25 129 TYR A N 1
ATOM 980 C CA . TYR A 1 129 ? 5.320 0.452 0.279 1.00 97.25 129 TYR A CA 1
ATOM 981 C C . TYR A 1 129 ? 3.956 -0.184 0.559 1.00 97.25 129 TYR A C 1
ATOM 983 O O . TYR A 1 129 ? 3.890 -1.337 0.989 1.00 97.25 129 TYR A O 1
ATOM 991 N N . ILE A 1 130 ? 2.868 0.563 0.362 1.00 96.50 130 ILE A N 1
ATOM 992 C CA . ILE A 1 130 ? 1.489 0.127 0.642 1.00 96.50 130 ILE A CA 1
ATOM 993 C C . ILE A 1 130 ? 0.756 -0.084 -0.677 1.00 96.50 130 ILE A C 1
ATOM 995 O O . ILE A 1 130 ? 0.893 0.722 -1.591 1.00 96.50 130 ILE A O 1
ATOM 999 N N . ALA A 1 131 ? -0.016 -1.164 -0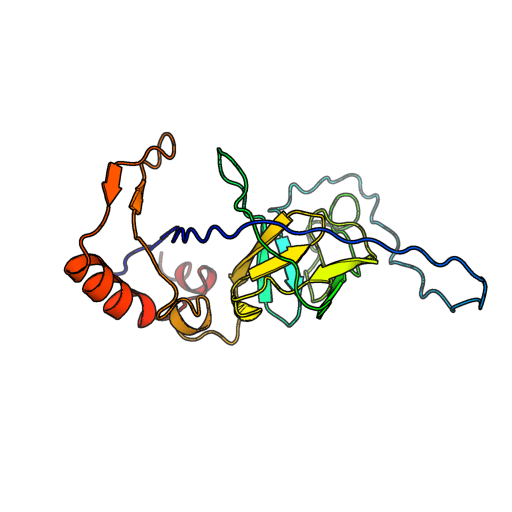.781 1.00 96.88 131 ALA A N 1
ATOM 1000 C CA . ALA A 1 131 ? -0.756 -1.489 -1.991 1.00 96.88 131 ALA A CA 1
ATOM 1001 C C . ALA A 1 131 ? -1.703 -0.345 -2.378 1.00 96.88 131 ALA A C 1
ATOM 1003 O O . ALA A 1 131 ? -2.554 0.068 -1.595 1.00 96.88 131 ALA A O 1
ATOM 1004 N N . GLU A 1 132 ? -1.563 0.142 -3.603 1.00 94.94 132 GLU A N 1
ATOM 1005 C CA . GLU A 1 132 ? -2.434 1.165 -4.182 1.00 94.94 132 GLU A CA 1
ATOM 1006 C C . GLU A 1 132 ? -3.322 0.557 -5.269 1.00 94.94 132 GLU A C 1
ATOM 1008 O O . GLU A 1 132 ? -4.496 0.900 -5.407 1.00 94.94 132 GLU A O 1
ATOM 1013 N N . ARG A 1 133 ? -2.793 -0.415 -6.021 1.00 93.88 133 ARG A N 1
ATOM 1014 C CA . ARG A 1 133 ? -3.541 -1.107 -7.070 1.00 93.88 133 ARG A CA 1
ATOM 1015 C C . ARG A 1 133 ? -3.256 -2.597 -7.072 1.00 93.88 133 ARG A C 1
ATOM 1017 O O . ARG A 1 133 ? -2.107 -3.020 -7.057 1.00 93.88 133 ARG A O 1
ATOM 1024 N N . ASN A 1 134 ? -4.324 -3.374 -7.187 1.00 94.19 134 ASN A N 1
ATOM 1025 C CA . ASN A 1 134 ? -4.291 -4.806 -7.433 1.00 94.19 134 ASN A CA 1
ATOM 1026 C C . ASN A 1 134 ? -5.458 -5.139 -8.370 1.00 94.19 134 ASN A C 1
ATOM 1028 O O . ASN A 1 134 ? -6.613 -4.976 -7.984 1.00 94.19 134 ASN A O 1
ATOM 1032 N N . GLU A 1 135 ? -5.176 -5.574 -9.598 1.00 89.69 135 GLU A N 1
ATOM 1033 C CA . GLU A 1 135 ? -6.227 -5.859 -10.590 1.00 89.69 135 GLU A CA 1
ATOM 1034 C C . GLU A 1 135 ? -7.118 -7.046 -10.199 1.00 89.69 135 GLU A C 1
ATOM 1036 O O . GLU A 1 135 ? -8.255 -7.143 -10.656 1.00 89.69 135 GLU A O 1
ATOM 1041 N N . ALA A 1 136 ? -6.629 -7.930 -9.326 1.00 92.25 136 ALA A N 1
ATOM 1042 C CA . ALA A 1 136 ? -7.407 -9.039 -8.787 1.00 92.25 136 ALA A CA 1
ATOM 1043 C C . ALA A 1 136 ? -8.303 -8.632 -7.601 1.00 92.25 136 ALA A C 1
ATOM 1045 O O . ALA A 1 136 ? -9.093 -9.454 -7.135 1.00 92.25 136 ALA A O 1
ATOM 1046 N N . ALA A 1 137 ? -8.187 -7.401 -7.085 1.00 94.38 137 ALA A N 1
ATOM 1047 C CA . ALA A 1 137 ? -8.993 -6.934 -5.962 1.00 94.38 137 ALA A CA 1
ATOM 1048 C C . ALA A 1 137 ? -10.376 -6.456 -6.429 1.00 94.38 137 ALA A C 1
ATOM 1050 O O . ALA A 1 137 ? -10.501 -5.451 -7.126 1.00 94.38 137 ALA A O 1
ATOM 1051 N N . GLU A 1 138 ? -11.432 -7.145 -5.992 1.00 94.69 138 GLU A N 1
ATOM 1052 C CA . GLU A 1 138 ? -12.818 -6.751 -6.277 1.00 94.69 138 GLU A CA 1
ATOM 1053 C C . GLU A 1 138 ? -13.352 -5.772 -5.223 1.00 94.69 138 GLU A C 1
ATOM 1055 O O . GLU A 1 138 ? -14.146 -4.878 -5.520 1.00 94.69 138 GLU A O 1
ATOM 1060 N N . THR A 1 139 ? -12.905 -5.922 -3.976 1.00 96.44 139 THR A N 1
ATOM 1061 C CA . THR A 1 139 ? -13.345 -5.119 -2.838 1.00 96.44 139 THR A CA 1
ATOM 1062 C C . THR A 1 139 ? -12.181 -4.480 -2.096 1.00 96.44 139 THR A C 1
ATOM 1064 O O . THR A 1 139 ? -11.028 -4.904 -2.180 1.00 96.44 139 THR A O 1
ATOM 1067 N N . VAL A 1 140 ? -12.489 -3.467 -1.288 1.00 95.44 140 VAL A N 1
ATOM 1068 C CA . VAL A 1 140 ? -11.513 -2.845 -0.386 1.00 95.44 140 VAL A CA 1
ATOM 1069 C C . VAL A 1 140 ? -10.908 -3.872 0.578 1.00 95.44 140 VAL A C 1
ATOM 1071 O O . VAL A 1 140 ? -9.774 -3.695 1.003 1.00 95.44 140 VAL A O 1
ATOM 1074 N N . ALA A 1 141 ? -11.613 -4.956 0.925 1.00 96.44 141 ALA A N 1
ATOM 1075 C CA . ALA A 1 141 ? -11.032 -6.030 1.733 1.00 96.44 141 ALA A CA 1
ATOM 1076 C C . ALA A 1 141 ? -9.940 -6.822 1.005 1.00 96.44 141 ALA A C 1
ATOM 1078 O O . ALA A 1 141 ? -9.049 -7.343 1.676 1.00 96.44 141 ALA A O 1
ATOM 1079 N N . ASP A 1 142 ? -10.026 -6.913 -0.322 1.00 95.88 142 ASP A N 1
ATOM 1080 C CA . ASP A 1 142 ? -9.057 -7.620 -1.156 1.00 95.88 142 ASP A CA 1
ATOM 1081 C C . ASP A 1 142 ? -7.813 -6.754 -1.384 1.00 95.88 142 ASP A C 1
ATOM 1083 O O . ASP A 1 142 ? -6.696 -7.256 -1.293 1.00 95.88 142 ASP A O 1
ATOM 1087 N N . LEU A 1 143 ? -7.999 -5.443 -1.595 1.00 95.69 143 LEU A N 1
ATOM 1088 C CA . LEU A 1 143 ? -6.894 -4.483 -1.720 1.00 95.69 143 LEU A CA 1
ATOM 1089 C C . LEU A 1 143 ? -6.221 -4.195 -0.367 1.00 95.69 143 LEU A C 1
ATOM 1091 O O . LEU A 1 143 ? -5.002 -4.153 -0.262 1.00 95.69 143 LEU A O 1
ATOM 1095 N N . TYR A 1 144 ? -7.019 -4.028 0.689 1.00 95.75 144 TYR A N 1
ATOM 1096 C CA . TYR A 1 144 ? -6.551 -3.762 2.046 1.00 95.75 144 TYR A CA 1
ATOM 1097 C C . TYR A 1 144 ? -7.042 -4.854 3.007 1.00 95.75 144 TYR A C 1
ATOM 1099 O O . TYR A 1 144 ? -8.032 -4.660 3.725 1.00 95.75 144 TYR A O 1
ATOM 1107 N N . PRO A 1 145 ? -6.333 -5.994 3.110 1.00 95.75 145 PRO A N 1
ATOM 1108 C CA . PRO A 1 145 ? -6.666 -7.107 4.012 1.00 95.75 145 PRO A CA 1
ATOM 1109 C C . PRO A 1 145 ? -6.381 -6.795 5.502 1.00 95.75 145 PRO A C 1
ATOM 1111 O O . PRO A 1 145 ? -5.682 -7.512 6.223 1.00 95.75 145 PRO A O 1
ATOM 1114 N N . ILE A 1 146 ? -6.970 -5.709 6.008 1.00 95.19 146 ILE A N 1
ATOM 1115 C CA . ILE A 1 146 ? -6.773 -5.141 7.352 1.00 95.19 146 ILE A CA 1
ATOM 1116 C C . ILE A 1 146 ? -7.792 -5.643 8.385 1.00 95.19 146 ILE A C 1
ATOM 1118 O O . ILE A 1 146 ? -7.788 -5.216 9.547 1.00 95.19 146 ILE A O 1
ATOM 1122 N N . LYS A 1 147 ? -8.703 -6.541 7.995 1.00 92.75 147 LYS A N 1
ATOM 1123 C CA . LYS A 1 147 ? -9.750 -7.058 8.885 1.00 92.75 147 LYS A CA 1
ATOM 1124 C C . LYS A 1 147 ? -9.129 -7.690 10.134 1.00 92.75 147 LYS A C 1
ATOM 1126 O O . LYS A 1 147 ? -8.334 -8.618 10.058 1.00 92.75 147 LYS A O 1
ATOM 1131 N N . GLY A 1 148 ? -9.511 -7.179 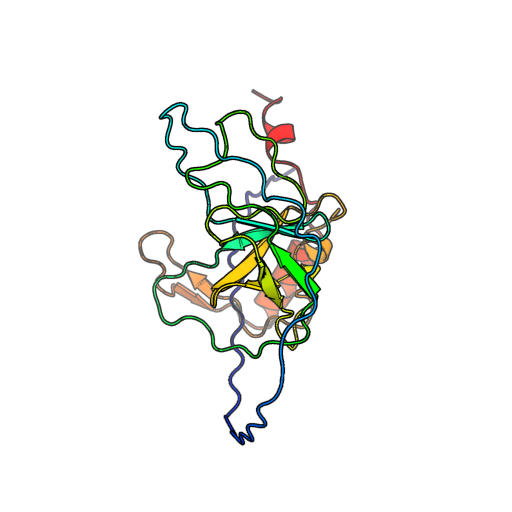11.305 1.00 91.44 148 GLY A N 1
ATOM 1132 C CA . GLY 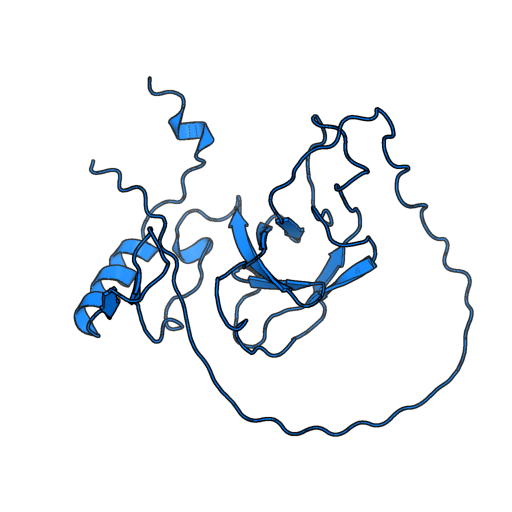A 1 148 ? -8.981 -7.641 12.593 1.00 91.44 148 GLY A CA 1
ATOM 1133 C C . GLY A 1 148 ? -7.570 -7.145 12.935 1.00 91.44 148 GLY A C 1
ATOM 1134 O O . GLY A 1 148 ? -7.101 -7.432 14.031 1.00 91.44 148 GLY A O 1
ATOM 1135 N N . LYS A 1 149 ? -6.920 -6.375 12.052 1.00 92.06 149 LYS A N 1
ATOM 1136 C CA . LYS A 1 149 ? -5.586 -5.791 12.272 1.00 92.06 149 LYS A CA 1
ATOM 1137 C C . LYS A 1 149 ? -5.648 -4.335 12.750 1.00 92.06 149 LYS A C 1
ATOM 1139 O O . LYS A 1 149 ? -4.704 -3.845 13.356 1.00 92.06 149 LYS A O 1
ATOM 1144 N N . VAL A 1 150 ? -6.777 -3.651 12.544 1.00 93.38 150 VAL A N 1
ATOM 1145 C CA . VAL A 1 150 ? -6.941 -2.233 12.907 1.00 93.38 150 VAL A CA 1
ATOM 1146 C C . VAL A 1 150 ? -7.086 -2.027 14.419 1.00 93.38 150 VAL A C 1
ATOM 1148 O O . VAL A 1 150 ? -8.153 -2.271 15.005 1.00 93.38 150 VAL A O 1
ATOM 1151 N N . LYS A 1 151 ? -6.030 -1.500 15.045 1.00 92.81 151 LYS A N 1
ATOM 1152 C CA . LYS A 1 151 ? -6.016 -1.124 16.465 1.00 92.81 151 LYS A CA 1
ATOM 1153 C C . LYS A 1 151 ? -6.876 0.112 16.733 1.00 92.81 151 LYS A C 1
ATOM 1155 O O . LYS A 1 151 ? -7.857 0.004 17.468 1.00 92.81 151 LYS A O 1
ATOM 1160 N N . ASP A 1 152 ? -6.590 1.213 16.052 1.00 92.50 152 ASP A N 1
ATOM 1161 C CA . ASP A 1 152 ? -7.271 2.499 16.198 1.00 92.50 152 ASP A CA 1
ATOM 1162 C C . ASP A 1 152 ? -7.597 3.080 14.816 1.00 92.50 152 ASP A C 1
ATOM 1164 O O . ASP A 1 152 ? -7.035 2.661 13.807 1.00 92.50 152 ASP A O 1
ATOM 1168 N N . LEU A 1 153 ? -8.569 3.990 14.760 1.00 94.00 153 LEU A N 1
ATOM 1169 C CA . LEU A 1 153 ? -8.924 4.721 13.546 1.00 94.00 153 LEU A CA 1
ATOM 1170 C C . LEU A 1 153 ? -9.031 6.197 13.909 1.00 94.00 153 LEU A C 1
ATOM 1172 O O . LEU A 1 153 ? -9.818 6.565 14.787 1.00 94.00 153 LEU A O 1
ATOM 1176 N N . HIS A 1 154 ? -8.229 7.020 13.246 1.00 92.38 154 HIS A N 1
ATOM 1177 C CA . HIS A 1 154 ? -8.101 8.441 13.537 1.00 92.38 154 HIS A CA 1
ATOM 1178 C C . HIS A 1 154 ? -8.653 9.270 12.383 1.00 92.38 154 HIS A C 1
ATOM 1180 O O . HIS A 1 154 ? -8.512 8.902 11.220 1.00 92.38 154 HIS A O 1
ATOM 1186 N N . LEU A 1 155 ? -9.263 10.403 12.717 1.00 92.25 155 LEU A N 1
ATOM 1187 C CA . LEU A 1 155 ? -9.546 11.460 11.758 1.00 92.25 155 LEU A CA 1
ATOM 1188 C C . LEU A 1 155 ? -8.412 12.478 11.839 1.00 92.25 155 LEU A C 1
ATOM 1190 O O . LEU A 1 155 ? -8.126 12.985 12.928 1.00 92.25 155 LEU A O 1
ATOM 1194 N N . LEU A 1 156 ? -7.791 12.767 10.701 1.00 88.88 156 LEU A N 1
ATOM 1195 C CA . LEU A 1 156 ? -6.698 13.727 10.578 1.00 88.88 156 LEU A CA 1
ATOM 1196 C C . LEU A 1 156 ? -7.151 14.951 9.779 1.00 88.88 156 LEU A C 1
ATOM 1198 O O . LEU A 1 156 ? -8.041 14.850 8.933 1.00 88.88 156 LEU A O 1
ATOM 1202 N N . SER A 1 157 ? -6.549 16.102 10.060 1.00 88.31 157 SER A N 1
ATOM 1203 C CA . SER A 1 157 ? -6.715 17.310 9.253 1.00 88.31 157 SER A CA 1
ATOM 1204 C C . SER A 1 157 ? -5.950 17.173 7.943 1.00 88.31 157 SER A C 1
ATOM 1206 O O . SER A 1 157 ? -4.768 16.851 7.961 1.00 88.31 157 SER A O 1
ATOM 1208 N N . THR A 1 158 ? -6.588 17.478 6.815 1.00 84.88 158 THR A N 1
ATOM 1209 C CA . THR A 1 158 ? -5.917 17.478 5.507 1.00 84.88 158 THR A CA 1
ATOM 1210 C C . THR A 1 158 ? -4.984 18.675 5.316 1.00 84.88 158 THR A C 1
ATOM 1212 O O . THR A 1 158 ? -4.209 18.691 4.370 1.00 84.88 158 THR A O 1
ATOM 1215 N N . GLU A 1 159 ? -5.067 19.702 6.169 1.00 87.69 159 GLU A N 1
ATOM 1216 C CA . GLU A 1 159 ? -4.225 20.901 6.055 1.00 87.69 159 GLU A CA 1
ATOM 1217 C C . GLU A 1 159 ? -2.828 20.697 6.650 1.00 87.69 159 GLU A C 1
ATOM 1219 O O . GLU A 1 159 ? -1.876 21.347 6.226 1.00 87.69 159 GLU A O 1
ATOM 1224 N N . ASN A 1 160 ? -2.708 19.852 7.678 1.00 85.25 160 ASN A N 1
ATOM 1225 C CA . ASN A 1 160 ? -1.482 19.744 8.471 1.00 85.25 160 ASN A CA 1
ATOM 1226 C C . ASN A 1 160 ? -1.266 18.371 9.130 1.00 85.25 160 ASN A C 1
ATOM 1228 O O . ASN A 1 160 ? -0.493 18.278 10.082 1.00 85.25 160 ASN A O 1
ATOM 1232 N N . ASP A 1 161 ? -2.000 17.340 8.710 1.00 83.94 161 ASP A N 1
ATOM 1233 C CA . ASP A 1 161 ? -1.957 15.969 9.242 1.00 83.94 161 ASP A CA 1
ATOM 1234 C C . ASP A 1 161 ? -2.212 15.833 10.754 1.00 83.94 161 ASP A C 1
ATOM 1236 O O . ASP A 1 161 ? -2.014 14.762 11.341 1.00 83.94 161 ASP A O 1
ATOM 1240 N N . SER A 1 162 ? -2.677 16.904 11.408 1.00 87.81 162 SER A N 1
ATOM 1241 C CA . SER A 1 162 ? -2.901 16.899 12.850 1.00 87.81 162 SER A CA 1
ATOM 1242 C C . SER A 1 162 ? -4.083 16.009 13.222 1.00 87.81 162 SER A C 1
ATOM 1244 O O . SER A 1 162 ? -5.092 15.916 12.518 1.00 87.81 162 SER A O 1
ATOM 1246 N N . TRP A 1 163 ? -3.955 15.342 14.365 1.00 90.25 163 TRP A N 1
ATOM 1247 C CA . TRP A 1 163 ? -5.002 14.493 14.915 1.00 90.25 163 TRP A CA 1
ATOM 1248 C C . TRP A 1 163 ? -6.215 15.341 15.316 1.00 90.25 163 TRP A C 1
ATOM 1250 O O . TRP A 1 163 ? -6.134 16.153 16.235 1.00 90.25 163 TRP A O 1
ATOM 1260 N N . ILE A 1 164 ? -7.371 15.083 14.695 1.00 93.62 164 ILE A N 1
ATOM 1261 C CA . ILE A 1 164 ? -8.655 15.706 15.055 1.00 93.62 164 ILE A CA 1
ATOM 1262 C C . ILE A 1 164 ? -9.381 14.872 16.112 1.00 93.62 164 ILE A C 1
ATOM 1264 O O . ILE A 1 164 ? -9.795 15.383 17.150 1.00 93.62 164 ILE A O 1
ATOM 1268 N N . SER A 1 165 ? -9.564 13.572 15.861 1.00 94.25 165 SER A N 1
ATOM 1269 C CA . SER A 1 165 ? -10.266 12.682 16.795 1.00 94.25 165 SER A CA 1
ATOM 1270 C C . SER A 1 165 ? -9.964 11.205 16.546 1.00 94.25 165 SER A C 1
ATOM 1272 O O . SER A 1 165 ? -9.329 10.841 15.561 1.00 94.25 165 SER A O 1
ATOM 1274 N N . THR A 1 166 ? -10.410 10.340 17.459 1.00 96.12 166 THR A N 1
ATOM 1275 C CA . THR A 1 166 ? -10.332 8.876 17.324 1.00 96.12 166 THR A CA 1
ATOM 1276 C C . THR A 1 166 ? -11.714 8.271 17.412 1.00 96.12 166 THR A C 1
ATOM 1278 O O . THR A 1 166 ? -12.535 8.684 18.232 1.00 96.12 166 THR A O 1
ATOM 1281 N N . PHE A 1 167 ? -11.968 7.283 16.567 1.00 96.81 167 PHE A N 1
ATOM 1282 C CA . PHE A 1 167 ? -13.229 6.565 16.552 1.00 96.81 167 PHE A CA 1
ATOM 1283 C C . PHE A 1 167 ? -13.378 5.736 17.829 1.00 96.81 167 PHE A C 1
ATOM 1285 O O . PHE A 1 167 ? -12.442 5.072 18.275 1.00 96.81 167 PHE A O 1
ATOM 1292 N N . THR A 1 168 ? -14.591 5.706 18.386 1.00 97.12 168 THR A N 1
ATOM 1293 C CA . THR A 1 168 ? -14.934 4.726 19.424 1.00 97.12 168 THR A CA 1
ATOM 1294 C C . THR A 1 168 ? -14.844 3.309 18.859 1.00 97.12 168 THR A C 1
ATOM 1296 O O . THR A 1 168 ? -14.873 3.097 17.643 1.00 97.12 168 THR A O 1
ATOM 1299 N N . LYS A 1 169 ? -14.784 2.302 19.735 1.00 96.81 169 LYS A N 1
ATOM 1300 C CA . LYS A 1 169 ? -14.733 0.894 19.319 1.00 96.81 169 LYS A CA 1
ATOM 1301 C C . LYS A 1 169 ? -15.930 0.516 18.438 1.00 96.81 169 LYS A C 1
ATOM 1303 O O . LYS A 1 169 ? -15.760 -0.190 17.444 1.00 96.81 169 LYS A O 1
ATOM 1308 N N . GLU A 1 170 ? -17.117 1.001 18.789 1.00 97.06 170 GLU A N 1
ATOM 1309 C CA . GLU A 1 170 ? -18.371 0.765 18.073 1.00 97.06 170 GLU A CA 1
ATOM 1310 C C . GLU A 1 170 ? -18.345 1.431 16.695 1.00 97.06 170 GLU A C 1
ATOM 1312 O O . GLU A 1 170 ? -18.620 0.766 15.696 1.00 97.06 170 GLU A O 1
ATOM 1317 N N . ASN A 1 171 ? -17.935 2.702 16.625 1.00 96.88 171 ASN A N 1
ATOM 1318 C CA . ASN A 1 171 ? -17.881 3.451 15.369 1.00 96.88 171 ASN A CA 1
ATOM 1319 C C . ASN A 1 171 ? -16.799 2.909 14.435 1.00 96.88 171 ASN A C 1
ATOM 1321 O O . ASN A 1 171 ? -17.053 2.754 13.246 1.00 96.88 171 ASN A O 1
ATOM 1325 N N . LYS A 1 172 ? -15.622 2.547 14.964 1.00 96.81 172 LYS A N 1
ATOM 1326 C CA . LYS A 1 172 ? -14.563 1.880 14.195 1.00 96.81 172 LYS A CA 1
ATOM 1327 C C . LYS A 1 172 ? -15.080 0.578 13.589 1.00 96.81 172 LYS A C 1
ATOM 1329 O O . LYS A 1 172 ? -14.886 0.327 12.405 1.00 96.81 172 LYS A O 1
ATOM 1334 N N . LYS A 1 173 ? -15.758 -0.253 14.389 1.00 96.56 173 LYS A N 1
ATOM 1335 C CA . LYS A 1 173 ? -16.326 -1.521 13.914 1.00 96.56 173 LYS A CA 1
ATOM 1336 C C . LYS A 1 173 ? -17.374 -1.292 12.823 1.00 96.56 173 LYS A C 1
ATOM 1338 O O . LYS A 1 173 ? -17.337 -1.981 11.811 1.00 96.56 173 LYS A O 1
ATOM 1343 N N . ALA A 1 174 ? -18.295 -0.351 13.028 1.00 96.94 174 ALA A N 1
ATOM 1344 C CA . ALA A 1 174 ? -19.326 -0.025 12.046 1.00 96.94 174 ALA A CA 1
ATOM 1345 C C . ALA A 1 174 ? -18.712 0.495 10.739 1.00 96.94 174 ALA A C 1
ATOM 1347 O O . ALA A 1 174 ? -19.073 0.022 9.668 1.00 96.94 174 ALA A O 1
ATOM 1348 N N . PHE A 1 175 ? -17.738 1.399 10.839 1.00 96.50 175 PHE A N 1
ATOM 1349 C CA . PHE A 1 175 ? -17.039 1.957 9.690 1.00 96.50 175 PHE A CA 1
ATOM 1350 C C . PHE A 1 175 ? -16.300 0.881 8.888 1.00 96.50 175 PHE A C 1
ATOM 1352 O O . PHE A 1 175 ? -16.552 0.736 7.699 1.00 96.50 175 PHE A O 1
ATOM 1359 N N . LEU A 1 176 ? -15.456 0.071 9.539 1.00 96.69 176 LEU A N 1
ATOM 1360 C CA . LEU A 1 176 ? -14.706 -0.995 8.864 1.00 96.69 176 LEU A CA 1
ATOM 1361 C C . LEU A 1 176 ? -15.627 -2.039 8.223 1.00 96.69 176 LEU A C 1
ATOM 1363 O O . LEU A 1 176 ? -15.316 -2.556 7.156 1.00 96.69 176 LEU A O 1
ATOM 1367 N N . ASN A 1 177 ? -16.766 -2.345 8.850 1.00 96.56 177 ASN A N 1
ATOM 1368 C CA . ASN A 1 177 ? -17.732 -3.286 8.287 1.00 96.56 177 ASN A CA 1
ATOM 1369 C C . ASN A 1 177 ? -18.326 -2.812 6.958 1.00 96.56 177 ASN A C 1
ATOM 1371 O O . ASN A 1 177 ? -18.668 -3.658 6.140 1.00 96.56 177 ASN A O 1
ATOM 1375 N N . GLU A 1 178 ? -18.488 -1.505 6.763 1.00 97.62 178 GLU A N 1
ATOM 1376 C CA . GLU A 1 178 ? -19.011 -0.953 5.511 1.00 97.62 178 GLU A CA 1
ATOM 1377 C C . GLU A 1 178 ? -17.889 -0.662 4.518 1.00 97.62 178 GLU A C 1
ATOM 1379 O O . GLU A 1 178 ? -18.012 -1.023 3.353 1.00 97.62 178 GLU A O 1
ATOM 1384 N N . LEU A 1 179 ? -16.770 -0.106 4.992 1.00 96.12 179 LEU A N 1
ATOM 1385 C CA . LEU A 1 179 ? -15.585 0.167 4.185 1.00 96.12 179 LEU A CA 1
ATOM 1386 C C . LEU A 1 179 ? -15.126 -1.070 3.413 1.00 96.12 179 LEU A C 1
ATOM 1388 O O . LEU A 1 179 ? -14.996 -1.036 2.196 1.00 96.12 179 LEU A O 1
ATOM 1392 N N . LEU A 1 180 ? -14.922 -2.179 4.120 1.00 96.62 180 LEU A N 1
ATOM 1393 C CA . LEU A 1 180 ? -14.348 -3.390 3.541 1.00 96.62 180 LEU A CA 1
ATOM 1394 C C . LEU A 1 180 ? -15.268 -4.073 2.512 1.00 96.62 180 LEU A C 1
ATOM 1396 O O . LEU A 1 180 ? -14.832 -4.994 1.838 1.00 96.62 180 LEU A O 1
ATOM 1400 N N . LYS A 1 181 ? -16.530 -3.644 2.387 1.00 97.12 181 LYS A N 1
ATOM 1401 C CA . LYS A 1 181 ? -17.474 -4.153 1.380 1.00 97.12 181 LYS A CA 1
ATOM 1402 C C . LYS A 1 181 ? -17.518 -3.300 0.115 1.00 97.12 181 LYS A C 1
ATOM 1404 O O . LYS A 1 181 ? -18.230 -3.667 -0.815 1.00 97.12 181 LYS A O 1
ATOM 1409 N N . LEU A 1 182 ? -16.875 -2.132 0.111 1.00 96.38 182 LEU A N 1
ATOM 1410 C CA . LEU A 1 182 ? -16.892 -1.254 -1.052 1.00 96.38 182 LEU A CA 1
ATOM 1411 C C . LEU A 1 182 ? -16.159 -1.933 -2.210 1.00 96.38 182 LEU A C 1
ATOM 1413 O O . LEU A 1 182 ? -15.099 -2.522 -2.006 1.00 96.38 182 LEU A O 1
ATOM 1417 N N . GLU A 1 183 ? -16.737 -1.841 -3.403 1.00 94.56 183 GLU A N 1
ATOM 1418 C CA . GLU A 1 183 ? -16.107 -2.298 -4.641 1.00 94.56 183 GLU A CA 1
ATOM 1419 C C . GLU A 1 183 ? -14.920 -1.390 -4.979 1.00 94.56 183 GLU A C 1
ATOM 1421 O O . GLU A 1 183 ? -15.014 -0.162 -4.862 1.00 94.56 183 GLU A O 1
ATOM 1426 N N . VAL A 1 184 ? -13.814 -1.993 -5.408 1.00 90.50 184 VAL A N 1
ATOM 1427 C CA . VAL A 1 184 ? -12.695 -1.254 -5.994 1.00 90.50 184 VAL A CA 1
ATOM 1428 C C . VAL A 1 184 ? -13.072 -0.913 -7.429 1.00 90.50 184 VAL A C 1
ATOM 1430 O O . VAL A 1 184 ? -13.506 -1.764 -8.201 1.00 90.50 184 VAL A O 1
ATOM 1433 N N . VAL A 1 185 ? -12.939 0.361 -7.785 1.00 85.25 185 VAL A N 1
ATOM 1434 C CA . VAL A 1 185 ? -13.272 0.859 -9.119 1.00 85.25 185 VAL A CA 1
ATOM 1435 C C . VAL A 1 185 ? -12.037 1.523 -9.695 1.00 85.25 185 VAL A C 1
ATOM 1437 O O . VAL A 1 185 ? -11.475 2.412 -9.058 1.00 85.25 185 VAL A O 1
ATOM 1440 N N . ASP A 1 186 ? -11.648 1.141 -10.913 1.00 73.62 186 ASP A N 1
ATOM 1441 C CA . ASP A 1 186 ? -10.591 1.838 -11.648 1.00 73.62 186 ASP A CA 1
ATOM 1442 C C . ASP A 1 186 ? -11.003 3.308 -11.852 1.00 73.62 186 ASP A C 1
ATOM 1444 O O . ASP A 1 186 ? -12.030 3.565 -12.498 1.00 73.62 186 ASP A O 1
ATOM 1448 N N . PRO A 1 187 ? -10.235 4.293 -11.352 1.00 68.44 187 PRO A N 1
ATOM 1449 C CA . PRO A 1 187 ? -10.531 5.710 -11.547 1.00 68.44 187 PRO A CA 1
ATOM 1450 C C . PRO A 1 187 ? -10.707 6.101 -13.021 1.00 68.44 187 PRO A C 1
ATOM 1452 O O . PRO A 1 187 ? -11.514 6.979 -13.339 1.00 68.44 187 PRO A O 1
ATOM 1455 N N . SER A 1 188 ? -10.018 5.421 -13.942 1.00 66.19 188 SER A N 1
ATOM 1456 C CA . SER A 1 188 ? -10.143 5.633 -15.389 1.00 66.19 188 SER A CA 1
ATOM 1457 C C . SER A 1 188 ? -11.557 5.339 -15.892 1.00 66.19 188 SER A C 1
ATOM 1459 O O . SER A 1 188 ? -12.059 6.028 -16.783 1.00 66.19 188 SER A O 1
ATOM 1461 N N . SER A 1 189 ? -12.249 4.376 -15.274 1.00 67.75 189 SER A N 1
ATOM 1462 C CA . SER A 1 189 ? -13.637 4.030 -15.605 1.00 67.75 189 SER A CA 1
ATOM 1463 C C . SER A 1 189 ? -14.637 5.134 -15.226 1.00 67.75 189 SER A C 1
ATOM 1465 O O . SER A 1 189 ? -15.725 5.214 -15.800 1.00 67.75 189 SER A O 1
ATOM 1467 N N . LEU A 1 190 ? -14.264 6.037 -14.309 1.00 65.56 190 LEU A N 1
ATOM 1468 C CA . LEU A 1 190 ? -15.114 7.138 -13.844 1.00 65.56 190 LEU A CA 1
ATOM 1469 C C . LEU A 1 190 ? -15.098 8.356 -14.784 1.00 65.56 190 LEU A C 1
ATOM 1471 O O . LEU A 1 190 ? -15.970 9.218 -14.670 1.00 65.56 190 LEU A O 1
ATOM 1475 N N . ARG A 1 191 ? -14.149 8.431 -15.731 1.00 60.03 191 ARG A N 1
ATOM 1476 C CA . ARG A 1 191 ? -14.019 9.549 -16.688 1.00 60.03 191 ARG A CA 1
ATOM 1477 C C . ARG A 1 191 ? -15.051 9.548 -17.819 1.00 60.03 191 ARG A C 1
ATOM 1479 O O . ARG A 1 191 ? -15.233 10.582 -18.449 1.00 60.03 191 ARG A O 1
ATOM 1486 N N . ASN A 1 192 ? -15.772 8.451 -18.046 1.00 50.50 192 ASN A N 1
ATOM 1487 C CA . ASN A 1 192 ? -16.731 8.321 -19.156 1.00 50.50 192 ASN A CA 1
ATOM 1488 C C . ASN A 1 192 ? -18.130 8.909 -18.856 1.00 50.50 192 ASN A C 1
ATOM 1490 O O . ASN A 1 192 ? -19.111 8.517 -19.485 1.00 50.50 192 ASN A O 1
ATOM 1494 N N . GLY A 1 193 ? -18.248 9.795 -17.861 1.00 52.25 193 GLY A N 1
ATOM 1495 C CA . GLY A 1 193 ? -19.529 10.281 -17.331 1.00 52.25 193 GLY A CA 1
ATOM 1496 C C . GLY A 1 193 ? -19.748 11.797 -17.358 1.00 52.25 193 GLY A C 1
ATOM 1497 O O . GLY A 1 193 ? -20.699 12.244 -16.718 1.00 52.25 193 GLY A O 1
ATOM 1498 N N . TRP A 1 194 ? -18.897 12.565 -18.048 1.00 39.03 194 TRP A N 1
ATOM 1499 C CA . TRP A 1 194 ? -19.006 14.024 -18.184 1.00 39.03 194 TRP A CA 1
ATOM 1500 C C . TRP A 1 194 ? -19.019 14.447 -19.649 1.00 39.03 194 TRP A C 1
ATOM 1502 O O . TRP A 1 194 ? -18.172 13.928 -20.410 1.00 39.03 194 TRP A O 1
#

Foldseek 3Di:
DDDDPDPFPFDFADDDDDDDDDDDDDDDDDDDDPPPDQDAFDPPPDFDDDFWWAAAPQFIWGWDDDDDDDHDFDWADFDDWARDACGRGNDPPDDDDHNYTPHDDGGWTKTDTPPDDVLAWIDTPNTITGTPDHPPAFWPCSNHVCVVVRPWGFDADPVRRHTDDTDDPVRVVVVCVVRRGHTDDDVVVVVVPD

Organism: NCBI:txid2315464